Protein AF-A0A2S1Q7P0-F1 (afdb_monomer)

pLDDT: mean 90.13, std 12.42, range [44.69, 98.75]

Radius of gyration: 20.22 Å; Cα contacts (8 Å, |Δi|>4): 348; chains: 1; bounding box: 69×38×48 Å

Organism: Plasmodium falciparum (NCBI:txid5833)

Structure (mmCIF, N/CA/C/O backbone):
data_AF-A0A2S1Q7P0-F1
#
_entry.id   AF-A0A2S1Q7P0-F1
#
loop_
_atom_site.group_PDB
_atom_site.id
_atom_site.type_symbol
_atom_site.label_atom_id
_atom_site.label_alt_id
_atom_site.label_comp_id
_atom_site.label_asym_id
_atom_site.label_entity_id
_atom_site.label_seq_id
_atom_site.pdbx_PDB_ins_code
_atom_site.Cartn_x
_atom_site.Cartn_y
_atom_site.Cartn_z
_atom_site.occupancy
_atom_site.B_iso_or_equiv
_atom_site.auth_seq_id
_atom_site.auth_comp_id
_atom_site.auth_asym_id
_atom_site.auth_atom_id
_atom_site.pdbx_PDB_model_num
ATOM 1 N N . CYS A 1 1 ? -49.683 23.911 -16.150 1.00 49.31 1 CYS A N 1
ATOM 2 C CA . CYS A 1 1 ? -48.253 24.229 -16.326 1.00 49.31 1 CYS A CA 1
ATOM 3 C C . CYS A 1 1 ? -47.688 23.441 -17.503 1.00 49.31 1 CYS A C 1
ATOM 5 O O . CYS A 1 1 ? -47.369 22.271 -17.357 1.00 49.31 1 CYS A O 1
ATOM 7 N N . ARG A 1 2 ? -47.633 24.062 -18.684 1.00 44.69 2 ARG A N 1
ATOM 8 C CA . ARG A 1 2 ? -46.706 23.683 -19.759 1.00 44.69 2 ARG A CA 1
ATOM 9 C C . ARG A 1 2 ? -45.481 24.590 -19.568 1.00 44.69 2 ARG A C 1
ATOM 11 O O . ARG A 1 2 ? -45.692 25.757 -19.267 1.00 44.69 2 ARG A O 1
ATOM 18 N N . SER A 1 3 ? -44.273 24.036 -19.671 1.00 54.00 3 SER A N 1
ATOM 19 C CA . SER A 1 3 ? -42.954 24.689 -19.519 1.00 54.00 3 SER A CA 1
ATOM 20 C C . SER A 1 3 ? -42.563 25.216 -18.124 1.00 54.00 3 SER A C 1
ATOM 22 O O . SER A 1 3 ? -42.556 26.421 -17.900 1.00 54.00 3 SER A O 1
ATOM 24 N N . ILE A 1 4 ? -42.154 24.327 -17.210 1.00 48.19 4 ILE A N 1
ATOM 25 C CA . ILE A 1 4 ? -41.227 24.654 -16.108 1.00 48.19 4 ILE A CA 1
ATOM 26 C C . ILE A 1 4 ? -40.295 23.446 -15.929 1.00 48.19 4 ILE A C 1
ATOM 28 O O . ILE A 1 4 ? -40.773 22.319 -15.849 1.00 48.19 4 ILE A O 1
ATOM 32 N N . ASN A 1 5 ? -38.982 23.688 -15.920 1.00 50.94 5 ASN A N 1
ATOM 33 C CA . ASN A 1 5 ? -37.922 22.733 -15.5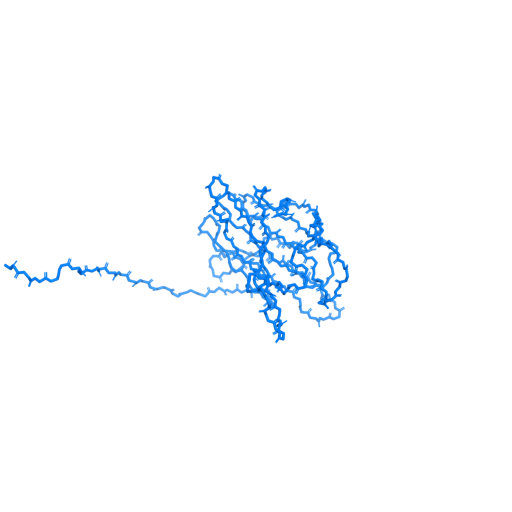82 1.00 50.94 5 ASN A CA 1
ATOM 34 C C . ASN A 1 5 ? -38.292 21.873 -14.359 1.00 50.94 5 ASN A C 1
ATOM 36 O O . ASN A 1 5 ? -38.308 22.378 -13.238 1.00 50.94 5 ASN A O 1
ATOM 40 N N . CYS A 1 6 ? -38.527 20.577 -14.564 1.00 54.72 6 CYS A N 1
ATOM 41 C CA . CYS A 1 6 ? -38.686 19.588 -13.495 1.00 54.72 6 CYS A CA 1
ATOM 42 C C . CYS A 1 6 ? -37.397 18.772 -13.333 1.00 54.72 6 CYS A C 1
ATOM 44 O O . CYS A 1 6 ? -37.402 17.571 -13.575 1.00 54.72 6 CYS A O 1
ATOM 46 N N . ASP A 1 7 ? -36.291 19.410 -12.949 1.00 57.28 7 ASP A N 1
ATOM 47 C CA . ASP A 1 7 ? -35.082 18.679 -12.540 1.00 57.28 7 ASP A CA 1
ATOM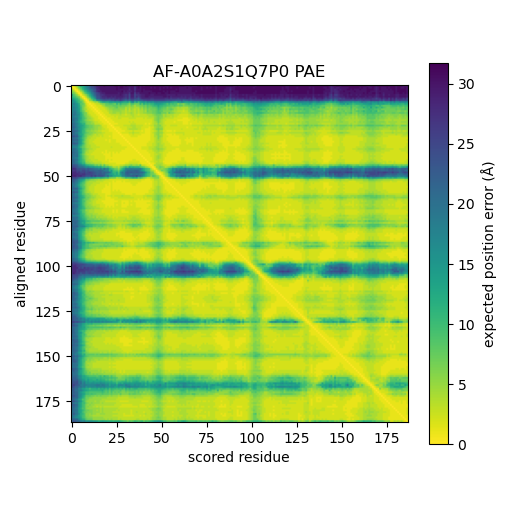 48 C C . ASP A 1 7 ? -34.570 19.241 -11.202 1.00 57.28 7 ASP A C 1
ATOM 50 O O . ASP A 1 7 ? -33.440 19.710 -11.075 1.00 57.28 7 ASP A O 1
ATOM 54 N N . SER A 1 8 ? -35.440 19.271 -10.178 1.00 57.84 8 SER A N 1
ATOM 55 C CA . SER A 1 8 ? -35.004 19.547 -8.805 1.00 57.84 8 SER A CA 1
ATOM 56 C C . SER A 1 8 ? -34.343 18.293 -8.239 1.00 57.84 8 SER A C 1
ATOM 58 O O . SER A 1 8 ? -34.972 17.441 -7.612 1.00 57.84 8 SER A O 1
ATOM 60 N N . ARG A 1 9 ? -33.040 18.158 -8.478 1.00 72.12 9 ARG A N 1
ATOM 61 C CA . ARG A 1 9 ? -32.233 17.121 -7.834 1.00 72.12 9 ARG A CA 1
ATOM 62 C C . ARG A 1 9 ? -32.084 17.481 -6.361 1.00 72.12 9 ARG A C 1
ATOM 64 O O . ARG A 1 9 ? -31.286 18.339 -5.995 1.00 72.12 9 ARG A O 1
ATOM 71 N N . HIS A 1 10 ? -32.896 16.853 -5.520 1.00 79.62 10 HIS A N 1
ATOM 72 C CA . HIS A 1 10 ? -32.783 16.986 -4.075 1.00 79.62 10 HIS A CA 1
ATOM 73 C C . HIS A 1 10 ? -31.559 16.200 -3.599 1.00 79.62 10 HIS A C 1
ATOM 75 O O . HIS A 1 10 ? -31.543 14.973 -3.652 1.00 79.62 10 HIS A O 1
ATOM 81 N N . VAL A 1 11 ? -30.532 16.916 -3.142 1.00 85.06 11 VAL A N 1
ATOM 82 C CA . VAL A 1 11 ? -29.328 16.347 -2.527 1.00 85.06 11 VAL A CA 1
ATOM 83 C C . VAL A 1 11 ? -29.298 16.772 -1.063 1.00 85.06 11 VAL A C 1
ATOM 85 O O . VAL A 1 11 ? -29.514 17.943 -0.753 1.00 85.06 11 VAL A O 1
ATOM 88 N N . PHE A 1 12 ? -29.026 15.826 -0.166 1.00 87.75 12 PHE A N 1
ATOM 89 C CA . PHE A 1 12 ? -28.811 16.090 1.254 1.00 87.75 12 PHE A CA 1
ATOM 90 C C . PHE A 1 12 ? -27.379 15.716 1.636 1.00 87.75 12 PHE A C 1
ATOM 92 O O . PHE A 1 12 ? -26.899 14.642 1.277 1.00 87.75 12 PHE A O 1
ATOM 99 N N . ILE A 1 13 ? -26.707 16.607 2.366 1.00 92.31 13 ILE A N 1
ATOM 100 C CA . ILE A 1 13 ? -25.328 16.438 2.829 1.00 92.31 13 ILE A CA 1
ATOM 101 C C . ILE A 1 13 ? -25.341 16.500 4.353 1.00 92.31 13 ILE A C 1
ATOM 103 O O . ILE A 1 13 ? -25.895 17.432 4.935 1.00 92.31 13 ILE A O 1
ATOM 107 N N . ARG A 1 14 ? -24.710 15.517 4.997 1.00 93.75 14 ARG A N 1
ATOM 108 C CA . ARG A 1 14 ? -24.535 15.468 6.449 1.00 93.75 14 ARG A CA 1
ATOM 109 C C . ARG A 1 14 ? -23.066 15.273 6.774 1.00 93.75 14 ARG A C 1
ATOM 111 O O . ARG A 1 14 ? -22.424 14.395 6.205 1.00 93.75 14 ARG A O 1
ATOM 118 N N . THR A 1 15 ? -22.561 16.079 7.696 1.00 95.81 15 THR A N 1
ATOM 119 C CA . THR A 1 15 ? -21.183 16.018 8.178 1.00 95.81 15 THR A CA 1
ATOM 120 C C . THR A 1 15 ? -21.177 15.794 9.684 1.00 95.81 15 THR A C 1
ATOM 122 O O . THR A 1 15 ? -22.012 16.322 10.416 1.00 95.81 15 THR A O 1
ATOM 125 N N . GLU A 1 16 ? -20.234 14.981 10.141 1.00 95.31 16 GLU A N 1
ATOM 126 C CA . GLU A 1 16 ? -19.936 14.755 11.553 1.00 95.31 16 GLU A CA 1
ATOM 127 C C . GLU A 1 16 ? -18.418 14.860 11.731 1.00 95.31 16 GLU A C 1
ATOM 129 O O . GLU A 1 16 ? -17.661 14.509 10.824 1.00 95.31 16 GLU A O 1
ATOM 134 N N . LEU A 1 17 ? -17.971 15.357 12.887 1.00 96.69 17 LEU A N 1
ATOM 135 C CA . LEU A 1 17 ? -16.555 15.501 13.223 1.00 96.69 17 LEU A CA 1
ATOM 136 C C . LEU A 1 17 ? -16.214 14.597 14.409 1.00 96.69 17 LEU A C 1
ATOM 138 O O . LEU A 1 17 ? -16.900 14.619 15.429 1.00 96.69 17 LEU A O 1
ATOM 142 N N . SER A 1 18 ? -15.130 13.831 14.287 1.00 96.06 18 SER A N 1
ATOM 143 C CA . SER A 1 18 ? -14.581 13.007 15.368 1.00 96.06 18 SER A CA 1
ATOM 144 C C . SER A 1 18 ? -13.063 13.124 15.409 1.00 96.06 18 SER A C 1
ATOM 146 O O . SER A 1 18 ? -12.440 13.222 14.353 1.00 96.06 18 SER A O 1
ATOM 148 N N . PHE A 1 19 ? -12.480 13.046 16.603 1.00 96.44 19 PHE A N 1
ATOM 149 C CA . PHE A 1 19 ? -11.031 13.027 16.805 1.00 96.44 19 PHE A CA 1
ATOM 150 C C . PHE A 1 19 ? -10.550 11.605 17.103 1.00 96.44 19 PHE A C 1
ATOM 152 O O . PHE A 1 19 ? -11.279 10.817 17.708 1.00 96.44 19 PHE A O 1
ATOM 159 N N . ILE A 1 20 ? -9.329 11.286 16.673 1.00 97.69 20 ILE A N 1
ATOM 160 C CA . ILE A 1 20 ? -8.682 9.994 16.910 1.00 97.69 20 ILE A CA 1
ATOM 161 C C . ILE A 1 20 ? -7.269 10.270 17.422 1.00 97.69 20 ILE A C 1
ATOM 163 O O . ILE A 1 20 ? -6.522 11.018 16.796 1.00 97.69 20 ILE A O 1
ATOM 167 N N . LYS A 1 21 ? -6.913 9.690 18.565 1.00 97.62 21 LYS A N 1
ATOM 168 C CA . LYS A 1 21 ? -5.569 9.768 19.147 1.00 97.62 21 LYS A CA 1
ATOM 169 C C . LYS A 1 21 ? -4.665 8.720 18.501 1.00 97.62 21 LYS A C 1
ATOM 171 O O . LYS A 1 21 ? -5.098 7.582 18.308 1.00 97.62 21 LYS A O 1
ATOM 176 N N . ASN A 1 22 ? -3.419 9.087 18.212 1.00 97.31 22 ASN A N 1
ATOM 177 C CA . ASN A 1 22 ? -2.368 8.151 17.823 1.00 97.31 22 ASN A CA 1
ATOM 178 C C . ASN A 1 22 ? -1.239 8.217 18.850 1.00 97.31 22 ASN A C 1
ATOM 180 O O . ASN A 1 22 ? -0.801 9.310 19.199 1.00 97.31 22 ASN A O 1
ATOM 184 N N . ASN A 1 23 ? -0.795 7.058 19.329 1.00 94.62 23 ASN A N 1
ATOM 185 C CA . ASN A 1 23 ? 0.359 6.972 20.224 1.00 94.62 23 ASN A CA 1
ATOM 186 C C . ASN A 1 23 ? 1.675 6.843 19.443 1.00 94.62 23 ASN A C 1
ATOM 188 O O . ASN A 1 23 ? 2.737 6.933 20.047 1.00 94.62 23 ASN A O 1
ATOM 192 N N . VAL A 1 24 ? 1.594 6.626 18.125 1.00 94.38 24 VAL A N 1
ATOM 193 C CA . VAL A 1 24 ? 2.738 6.499 17.221 1.00 94.38 24 VAL A CA 1
ATOM 194 C C . VAL A 1 24 ? 2.867 7.776 16.376 1.00 94.38 24 VAL A C 1
ATOM 196 O O . VAL A 1 24 ? 1.863 8.225 15.809 1.00 94.38 24 VAL A O 1
ATOM 199 N N . PRO A 1 25 ? 4.066 8.374 16.277 1.00 93.62 25 PRO A N 1
ATOM 200 C CA . PRO A 1 25 ? 4.321 9.562 15.467 1.00 93.62 25 PRO A CA 1
ATOM 201 C C . PRO A 1 25 ? 4.539 9.203 13.987 1.00 93.62 25 PRO A C 1
ATOM 203 O O . PRO A 1 25 ? 5.651 9.256 13.472 1.00 93.62 25 PRO A O 1
ATOM 206 N N . CYS A 1 26 ? 3.458 8.874 13.278 1.00 95.38 26 CYS A N 1
ATOM 207 C CA . CYS A 1 26 ? 3.521 8.533 11.856 1.00 95.38 26 CYS A CA 1
ATOM 208 C C . CYS A 1 26 ? 4.116 9.684 11.026 1.00 95.38 26 CYS A C 1
ATOM 210 O O . CYS A 1 26 ? 3.561 10.784 10.982 1.00 95.38 26 CYS A O 1
ATOM 212 N N . ILE A 1 27 ? 5.210 9.426 10.306 1.00 95.12 27 ILE A N 1
ATOM 213 C CA . ILE A 1 27 ? 5.772 10.371 9.330 1.00 95.12 27 ILE A CA 1
ATOM 214 C C . ILE A 1 27 ? 4.928 10.434 8.051 1.00 95.12 27 ILE A C 1
ATOM 216 O O . ILE A 1 27 ? 4.987 11.415 7.307 1.00 95.12 27 ILE A O 1
ATOM 220 N N . ARG A 1 28 ? 4.151 9.377 7.785 1.00 95.94 28 ARG A N 1
ATOM 221 C CA . ARG A 1 28 ? 3.189 9.286 6.688 1.00 95.94 28 ARG A CA 1
ATOM 222 C C . ARG A 1 28 ? 2.039 8.361 7.076 1.00 95.94 28 ARG A C 1
ATOM 224 O O . ARG A 1 28 ? 2.277 7.241 7.523 1.00 95.94 28 ARG A O 1
ATOM 231 N N . ASP A 1 29 ? 0.821 8.828 6.823 1.00 97.94 29 ASP A N 1
ATOM 232 C CA . ASP A 1 29 ? -0.418 8.069 6.988 1.00 97.94 29 ASP A CA 1
ATOM 233 C C . ASP A 1 29 ? -0.973 7.627 5.631 1.00 97.94 29 ASP A C 1
ATOM 235 O O . ASP A 1 29 ? -0.926 8.375 4.648 1.00 97.94 29 ASP A O 1
ATOM 239 N N . MET A 1 30 ? -1.558 6.433 5.585 1.00 98.56 30 MET A N 1
ATOM 240 C CA . MET A 1 30 ? -2.311 5.937 4.434 1.00 98.56 30 MET A CA 1
ATOM 241 C C . MET A 1 30 ? -3.581 5.243 4.920 1.00 98.56 30 MET A C 1
ATOM 243 O O . MET A 1 30 ? -3.570 4.086 5.346 1.00 98.56 30 MET A O 1
ATOM 247 N N . PHE A 1 31 ? -4.693 5.972 4.865 1.00 98.56 31 PHE A N 1
ATOM 248 C CA . PHE A 1 31 ? -5.980 5.484 5.345 1.00 98.56 31 PHE A CA 1
ATOM 249 C C . PHE A 1 31 ? -6.676 4.596 4.320 1.00 98.56 31 PHE A C 1
ATOM 251 O O . PHE A 1 31 ? -6.696 4.899 3.127 1.00 98.56 31 PHE A O 1
ATOM 258 N N . PHE A 1 32 ? -7.329 3.542 4.803 1.00 98.56 32 PHE A N 1
ATOM 259 C CA . PHE A 1 32 ? -8.140 2.663 3.968 1.00 98.56 32 PHE A CA 1
ATOM 260 C C . PHE A 1 32 ? -9.363 2.130 4.719 1.00 98.56 32 PHE A C 1
ATOM 262 O O . PHE A 1 32 ? -9.398 2.105 5.951 1.00 98.56 32 PHE A O 1
ATOM 269 N N . ILE A 1 33 ? -10.398 1.736 3.972 1.00 98.31 33 ILE A N 1
ATOM 270 C CA . ILE A 1 33 ? -11.626 1.159 4.527 1.00 98.31 33 ILE A CA 1
ATOM 271 C C . ILE A 1 33 ? -11.674 -0.317 4.178 1.00 98.31 33 ILE A C 1
ATOM 273 O O . ILE A 1 33 ? -11.747 -0.656 3.004 1.00 98.31 33 ILE A O 1
ATOM 277 N N . TYR A 1 34 ? -11.734 -1.178 5.188 1.00 98.31 34 TYR A N 1
ATOM 278 C CA . TYR A 1 34 ? -11.913 -2.614 5.006 1.00 98.31 34 TYR A CA 1
ATOM 279 C C . TYR A 1 34 ? -13.054 -3.104 5.891 1.00 98.31 34 TYR A C 1
ATOM 281 O O . TYR A 1 34 ? -13.143 -2.735 7.060 1.00 98.31 34 TYR A O 1
ATOM 289 N N . LYS A 1 35 ? -13.996 -3.862 5.314 1.00 97.06 35 LYS A N 1
ATOM 290 C CA . LYS A 1 35 ? -15.221 -4.325 6.002 1.00 97.06 35 LYS A CA 1
ATOM 291 C C . LYS A 1 35 ? -15.961 -3.209 6.768 1.00 97.06 35 LYS A C 1
ATOM 293 O O . LYS A 1 35 ? -16.537 -3.437 7.827 1.00 97.06 35 LYS A O 1
ATOM 298 N N . ARG A 1 36 ? -16.004 -2.002 6.176 1.00 97.06 36 ARG A N 1
ATOM 299 C CA . ARG A 1 36 ? -16.615 -0.762 6.721 1.00 97.06 36 ARG A CA 1
ATOM 300 C C . ARG A 1 36 ? -15.934 -0.204 7.976 1.00 97.06 36 ARG A C 1
ATOM 302 O O . ARG A 1 36 ? -16.492 0.673 8.631 1.00 97.06 36 ARG A O 1
ATOM 309 N N . GLU A 1 37 ? -14.737 -0.672 8.293 1.00 98.00 37 GLU A N 1
ATOM 310 C CA . GLU A 1 37 ? -13.923 -0.169 9.391 1.00 98.00 37 GLU A CA 1
ATOM 311 C C . GLU A 1 37 ? -12.748 0.641 8.835 1.00 98.00 37 GLU A 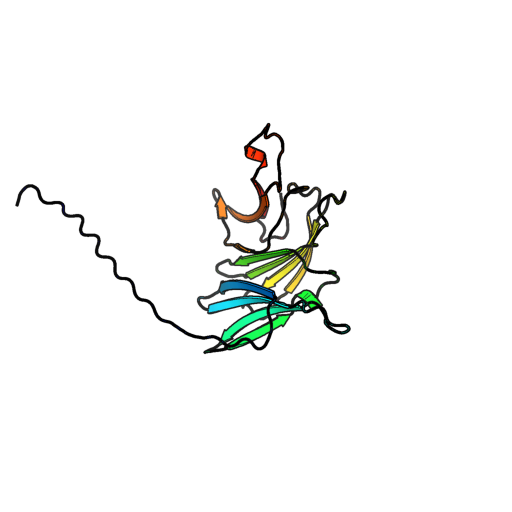C 1
ATOM 313 O O . GLU A 1 37 ? -12.267 0.381 7.732 1.00 98.00 37 GLU A O 1
ATOM 318 N N . LEU A 1 38 ? -12.327 1.665 9.581 1.00 98.50 38 LEU A N 1
ATOM 319 C CA . LEU A 1 38 ? -11.243 2.557 9.179 1.00 98.50 38 LEU A CA 1
ATOM 320 C C . LEU A 1 38 ? -9.904 2.028 9.695 1.00 98.50 38 LEU A C 1
ATOM 322 O O . LEU A 1 38 ? -9.739 1.816 10.900 1.00 98.50 38 LEU A O 1
ATOM 326 N N . TYR A 1 39 ? -8.954 1.900 8.780 1.00 98.75 39 TYR A N 1
ATOM 327 C CA . TYR A 1 39 ? -7.581 1.496 9.034 1.00 98.75 39 TYR A CA 1
ATOM 328 C C . TYR A 1 39 ? -6.601 2.588 8.595 1.00 98.75 39 TYR A C 1
ATOM 330 O O . TYR A 1 39 ? -6.954 3.491 7.832 1.00 98.75 39 TYR A O 1
ATOM 338 N N . ASN A 1 40 ? -5.371 2.489 9.088 1.00 98.75 40 ASN A N 1
ATOM 339 C CA . ASN A 1 40 ? -4.230 3.309 8.704 1.00 98.75 40 ASN A CA 1
ATOM 340 C C . ASN A 1 40 ? -3.009 2.408 8.505 1.00 98.75 40 ASN A C 1
ATOM 342 O O . ASN A 1 40 ? -2.795 1.496 9.300 1.00 98.75 40 ASN A O 1
ATOM 346 N N . ILE A 1 41 ? -2.199 2.688 7.491 1.00 98.69 41 ILE A N 1
ATOM 347 C CA . ILE A 1 41 ? -0.815 2.220 7.433 1.00 98.69 41 ILE A CA 1
ATOM 348 C C . ILE A 1 41 ? 0.061 3.400 7.843 1.00 98.69 41 ILE A C 1
ATOM 350 O O . ILE A 1 41 ? 0.143 4.399 7.129 1.00 98.69 41 ILE A O 1
ATOM 354 N N . CYS A 1 42 ? 0.677 3.276 9.009 1.00 98.25 42 CYS A N 1
ATOM 355 C CA . CYS A 1 42 ? 1.512 4.288 9.632 1.00 98.25 42 CYS A CA 1
ATOM 356 C C . CYS A 1 42 ? 2.978 3.924 9.410 1.00 98.25 42 CYS A C 1
ATOM 358 O O . CYS A 1 42 ? 3.444 2.908 9.923 1.00 98.25 42 CYS A O 1
ATOM 360 N N . LEU A 1 43 ? 3.695 4.750 8.649 1.00 97.19 43 LEU A N 1
ATOM 361 C CA . LEU A 1 43 ? 5.152 4.679 8.586 1.00 97.19 43 LEU A CA 1
ATOM 362 C C . LEU A 1 43 ? 5.715 5.508 9.740 1.00 97.19 43 LEU A C 1
ATOM 364 O O . LEU A 1 43 ? 5.471 6.714 9.785 1.00 97.19 43 LEU A O 1
ATOM 368 N N . ASP A 1 44 ? 6.460 4.873 10.634 1.00 95.00 44 ASP A N 1
ATOM 369 C CA . ASP A 1 44 ? 7.228 5.516 11.696 1.00 95.00 44 ASP A CA 1
ATOM 370 C C . ASP A 1 44 ? 8.716 5.304 11.405 1.00 95.00 44 ASP A C 1
ATOM 372 O O . ASP A 1 44 ? 9.178 4.179 11.249 1.00 95.00 44 ASP A O 1
ATOM 376 N N . ASP A 1 45 ? 9.439 6.403 11.219 1.00 88.88 45 ASP A N 1
ATOM 377 C CA . ASP A 1 45 ? 10.867 6.401 10.886 1.00 88.88 45 ASP A CA 1
ATOM 378 C C . ASP A 1 45 ? 11.504 7.679 11.439 1.00 88.88 45 ASP A C 1
ATOM 380 O O . ASP A 1 45 ? 12.047 8.525 10.709 1.00 88.88 45 ASP A O 1
ATOM 384 N N . LEU A 1 46 ? 11.315 7.892 12.741 1.00 83.06 46 LEU A N 1
ATOM 385 C CA . LEU A 1 46 ? 12.063 8.908 13.465 1.00 83.06 46 LEU A CA 1
ATOM 386 C C . LEU A 1 46 ? 13.538 8.496 13.488 1.00 83.06 46 LEU A C 1
ATOM 388 O O . LEU A 1 46 ? 13.871 7.348 13.723 1.00 83.06 46 LEU A O 1
ATOM 392 N N . LYS A 1 47 ? 14.433 9.430 13.158 1.00 66.81 47 LYS A N 1
ATOM 393 C CA . LYS A 1 47 ? 15.874 9.161 13.083 1.00 66.81 47 LYS A CA 1
ATOM 394 C C . LYS A 1 47 ? 16.541 9.484 14.422 1.00 66.81 47 LYS A C 1
ATOM 396 O O . LYS A 1 47 ? 17.093 10.575 14.572 1.00 66.81 47 LYS A O 1
ATOM 401 N N . GLY A 1 48 ? 16.462 8.566 15.378 1.00 62.06 48 GLY A N 1
ATOM 402 C CA . GLY A 1 48 ? 17.279 8.523 16.597 1.00 62.06 48 GLY A CA 1
ATOM 403 C C . GLY A 1 48 ? 18.398 7.478 16.502 1.00 62.06 48 GLY A C 1
ATOM 404 O O . GLY A 1 48 ? 18.389 6.643 15.604 1.00 62.06 48 GLY A O 1
ATOM 405 N N . GLU A 1 49 ? 19.383 7.522 17.410 1.00 54.53 49 GLU A N 1
ATOM 406 C CA . GLU A 1 49 ? 20.507 6.555 17.437 1.00 54.53 49 GLU A CA 1
ATOM 407 C C . GLU A 1 49 ? 20.059 5.096 17.670 1.00 54.53 49 GLU A C 1
ATOM 409 O O . GLU A 1 49 ? 20.807 4.180 17.338 1.00 54.53 49 GLU A O 1
ATOM 414 N N . GLU A 1 50 ? 18.848 4.884 18.198 1.00 66.19 50 GLU A N 1
ATOM 415 C CA . GLU A 1 50 ? 18.254 3.567 18.488 1.00 66.19 50 GLU A CA 1
ATOM 416 C C . GLU A 1 50 ? 16.925 3.317 17.748 1.00 66.19 50 GLU A C 1
ATOM 418 O O . GLU A 1 50 ? 16.296 2.283 17.964 1.00 66.19 50 GLU A O 1
ATOM 423 N N . ASP A 1 51 ? 16.470 4.246 16.901 1.00 68.19 51 ASP A N 1
ATOM 424 C CA . ASP A 1 51 ? 15.131 4.157 16.312 1.00 68.19 51 ASP A CA 1
ATOM 425 C C . ASP A 1 51 ? 15.130 3.249 15.069 1.00 68.19 51 ASP A C 1
ATOM 427 O O . ASP A 1 51 ? 15.841 3.491 14.088 1.00 68.19 51 ASP A O 1
ATOM 431 N N . GLU A 1 52 ? 14.311 2.198 15.119 1.00 83.88 52 GLU A N 1
ATOM 432 C CA . GLU A 1 52 ? 14.052 1.285 14.006 1.00 83.88 52 GLU A CA 1
ATOM 433 C C . GLU A 1 52 ? 12.898 1.809 13.135 1.00 83.88 52 GLU A C 1
ATOM 435 O O . GLU A 1 52 ? 11.942 2.418 13.621 1.00 83.88 52 GLU A O 1
ATOM 440 N N . THR A 1 53 ? 12.965 1.561 11.825 1.00 91.44 53 THR A N 1
ATOM 441 C CA . THR A 1 53 ? 11.838 1.826 10.925 1.00 91.44 53 THR A CA 1
ATOM 442 C C . THR A 1 53 ? 10.701 0.849 11.239 1.00 91.44 53 THR A C 1
ATOM 444 O O . THR A 1 53 ? 10.908 -0.362 11.279 1.00 91.44 53 THR A O 1
ATOM 447 N N . HIS A 1 54 ? 9.481 1.358 11.399 1.00 95.81 54 HIS A N 1
ATOM 448 C CA . HIS A 1 54 ? 8.282 0.551 11.617 1.00 95.81 54 HIS A CA 1
ATOM 449 C C . HIS A 1 54 ? 7.192 0.882 10.600 1.00 95.81 54 HIS A C 1
ATOM 451 O O . HIS A 1 54 ? 6.987 2.039 10.215 1.00 95.81 54 HIS A O 1
ATOM 457 N N . ILE A 1 55 ? 6.436 -0.138 10.189 1.00 97.88 55 ILE A N 1
ATOM 458 C CA . ILE A 1 55 ? 5.273 0.030 9.309 1.00 97.88 55 ILE A CA 1
ATOM 459 C C . ILE A 1 55 ? 4.075 -0.632 9.973 1.00 97.88 55 ILE A C 1
ATOM 461 O O . ILE A 1 55 ? 3.804 -1.823 9.805 1.00 97.88 55 ILE A O 1
ATOM 465 N N . TYR A 1 56 ? 3.342 0.170 10.738 1.00 98.50 56 TYR A N 1
ATOM 466 C CA . TYR A 1 56 ? 2.218 -0.298 11.529 1.00 98.50 56 TYR A CA 1
ATOM 467 C C . TYR A 1 56 ? 0.924 -0.322 10.725 1.00 98.50 56 TYR A C 1
ATOM 469 O O . TYR A 1 56 ? 0.488 0.700 10.192 1.00 98.50 56 TYR A O 1
ATOM 477 N N . VAL A 1 57 ? 0.231 -1.458 10.746 1.00 98.62 57 VAL A N 1
ATOM 478 C CA . VAL A 1 57 ? -1.193 -1.514 10.403 1.00 98.62 57 VAL A CA 1
ATOM 479 C C . VAL A 1 57 ? -1.985 -1.168 11.654 1.00 98.62 57 VAL A C 1
ATOM 481 O O . VAL A 1 57 ? -1.909 -1.864 12.668 1.00 98.62 57 VAL A O 1
ATOM 484 N N . GLN A 1 58 ? -2.761 -0.093 11.592 1.00 98.69 58 GLN A N 1
ATOM 485 C CA . GLN A 1 58 ? -3.583 0.389 12.694 1.00 98.69 58 GLN A CA 1
ATOM 486 C C . GLN A 1 58 ? -5.064 0.353 12.324 1.00 98.69 58 GLN A C 1
ATOM 488 O O . GLN A 1 58 ? -5.444 0.536 11.170 1.00 98.69 58 GLN A O 1
ATOM 493 N N . LYS A 1 59 ? -5.923 0.184 13.328 1.00 98.69 59 LYS A N 1
ATOM 494 C CA . LYS A 1 59 ? -7.380 0.216 13.188 1.00 98.69 59 LYS A CA 1
ATOM 495 C C . LYS A 1 59 ? -7.993 1.229 14.138 1.00 98.69 59 LYS A C 1
ATOM 497 O O . LYS A 1 59 ? -7.631 1.285 15.314 1.00 98.69 59 LYS A O 1
ATOM 502 N N . LYS A 1 60 ? -8.963 2.003 13.650 1.00 98.44 60 LYS A N 1
ATOM 503 C CA . LYS A 1 60 ? -9.758 2.893 14.496 1.00 98.44 60 LYS A CA 1
ATOM 504 C C . LYS A 1 60 ? -10.646 2.053 15.409 1.00 98.44 60 LYS A C 1
ATOM 506 O O . LYS A 1 60 ? -11.569 1.383 14.949 1.00 98.44 60 LYS A O 1
ATOM 511 N N . VAL A 1 61 ? -10.430 2.163 16.715 1.00 97.81 61 VAL A N 1
ATOM 512 C CA . VAL A 1 61 ? -11.325 1.624 17.742 1.00 97.81 61 VAL A CA 1
ATOM 513 C C . VAL A 1 61 ? -11.725 2.782 18.646 1.00 97.81 61 VAL A C 1
ATOM 515 O O . VAL A 1 61 ? -10.894 3.336 19.359 1.00 97.81 61 VAL A O 1
ATOM 518 N N . LYS A 1 62 ? -13.006 3.167 18.600 1.00 96.75 62 LYS A N 1
ATOM 519 C CA . LYS A 1 62 ? -13.529 4.374 19.268 1.00 96.75 62 LYS A CA 1
ATOM 520 C C . LYS A 1 62 ? -12.763 5.640 18.835 1.00 96.75 62 LYS A C 1
ATOM 522 O O . LYS A 1 62 ? -12.851 6.020 17.667 1.00 96.75 62 LYS A O 1
ATOM 527 N N . ASP A 1 63 ? -12.058 6.287 19.761 1.00 96.81 63 ASP A N 1
ATOM 528 C CA . ASP A 1 63 ? -11.310 7.539 19.605 1.00 96.81 63 ASP A CA 1
ATOM 529 C C . ASP A 1 63 ? -9.786 7.325 19.552 1.00 96.81 63 ASP A C 1
ATOM 531 O O . ASP A 1 63 ? -9.028 8.267 19.776 1.00 96.81 63 ASP A O 1
ATOM 535 N N . SER A 1 64 ? -9.317 6.108 19.252 1.00 98.00 64 SER A N 1
ATOM 536 C CA . SER A 1 64 ? -7.885 5.790 19.178 1.00 98.00 64 SER A CA 1
ATOM 537 C C . SER A 1 64 ? -7.527 4.862 18.022 1.00 98.00 64 SER A C 1
ATOM 539 O O . SER A 1 64 ? -8.301 3.968 17.663 1.00 98.00 64 SER A O 1
ATOM 541 N N . TRP A 1 65 ? -6.322 5.043 17.490 1.00 98.56 65 TRP A N 1
ATOM 542 C CA . TRP A 1 65 ? -5.663 4.060 16.640 1.00 98.56 65 TRP A CA 1
ATOM 543 C C . TRP A 1 65 ? -5.080 2.941 17.495 1.00 98.56 65 TRP A C 1
ATOM 545 O O . TRP A 1 65 ? -4.322 3.192 18.430 1.00 98.56 65 TRP A O 1
ATOM 555 N N . ILE A 1 66 ? -5.448 1.706 17.172 1.00 98.44 66 ILE A N 1
ATOM 556 C CA . ILE A 1 66 ? -4.887 0.503 17.780 1.00 98.44 66 ILE A CA 1
ATOM 557 C C . ILE A 1 66 ? -3.991 -0.162 16.746 1.00 98.44 66 ILE A C 1
ATOM 559 O O . ILE A 1 66 ? -4.479 -0.554 15.686 1.00 98.44 66 ILE A O 1
ATOM 563 N N . THR A 1 67 ? -2.701 -0.280 17.051 1.00 98.25 67 THR A N 1
ATOM 564 C CA . THR A 1 67 ? -1.750 -1.048 16.242 1.00 98.25 67 THR A CA 1
ATOM 565 C C . THR A 1 67 ? -2.110 -2.530 16.298 1.00 98.25 67 THR A C 1
ATOM 567 O O . THR A 1 67 ? -2.323 -3.080 17.378 1.00 98.25 67 THR A O 1
ATOM 570 N N . LEU A 1 68 ? -2.211 -3.154 15.129 1.00 98.00 68 LEU A N 1
ATOM 571 C CA . LEU A 1 68 ? -2.548 -4.565 14.962 1.00 98.00 68 LEU A CA 1
ATOM 572 C C . LEU A 1 68 ? -1.323 -5.391 14.578 1.00 98.00 68 LEU A C 1
ATOM 574 O O . LEU A 1 68 ? -1.149 -6.483 15.103 1.00 98.00 68 LEU A O 1
ATOM 578 N N . ASN A 1 69 ? -0.491 -4.863 13.680 1.00 97.69 69 ASN A N 1
ATOM 579 C CA . ASN A 1 69 ? 0.677 -5.558 13.154 1.00 97.69 69 ASN A CA 1
ATOM 580 C C . ASN A 1 69 ? 1.784 -4.550 12.799 1.00 97.69 69 ASN A C 1
ATOM 582 O O . ASN A 1 69 ? 1.479 -3.386 12.527 1.00 97.69 69 ASN A O 1
ATOM 586 N N . ASP A 1 70 ? 3.036 -4.997 12.806 1.00 97.69 70 ASP A N 1
ATOM 587 C CA . ASP A 1 70 ? 4.213 -4.259 12.342 1.00 97.69 70 ASP A CA 1
ATOM 588 C C . ASP A 1 70 ? 4.841 -5.046 11.192 1.00 97.69 70 ASP A C 1
ATOM 590 O O . ASP A 1 70 ? 5.542 -6.033 11.409 1.00 97.69 70 ASP A O 1
ATOM 594 N N . LEU A 1 71 ? 4.533 -4.629 9.964 1.00 97.88 71 LEU A N 1
ATOM 595 C CA . LEU A 1 71 ? 4.875 -5.379 8.755 1.00 97.88 71 LEU A CA 1
ATOM 596 C C . LEU A 1 71 ? 6.382 -5.380 8.486 1.00 97.88 71 LEU A C 1
ATOM 598 O O . LEU A 1 71 ? 6.893 -6.305 7.865 1.00 97.88 71 LEU A O 1
ATOM 602 N N . PHE A 1 72 ? 7.097 -4.348 8.940 1.00 96.25 72 PHE A N 1
ATOM 603 C CA . PHE A 1 72 ? 8.503 -4.156 8.591 1.00 96.25 72 PHE A CA 1
ATOM 604 C C . PHE A 1 72 ? 9.421 -5.197 9.247 1.00 96.25 72 PHE A C 1
ATOM 606 O O . PHE A 1 72 ? 10.434 -5.572 8.665 1.00 96.25 72 PHE A O 1
ATOM 613 N N . LYS A 1 73 ? 9.020 -5.736 10.409 1.00 95.12 73 LYS A N 1
ATOM 614 C CA . LYS A 1 73 ? 9.754 -6.782 11.147 1.00 95.12 73 LYS A CA 1
ATOM 615 C C . LYS A 1 73 ? 9.899 -8.102 10.398 1.00 95.12 73 LYS A C 1
ATOM 617 O O . LYS A 1 73 ? 10.805 -8.869 10.700 1.00 95.12 73 LYS A O 1
ATOM 622 N N . GLU A 1 74 ? 9.010 -8.364 9.448 1.00 95.25 74 GLU A N 1
ATOM 623 C CA . GLU A 1 74 ? 9.037 -9.569 8.615 1.00 95.25 74 GLU A CA 1
ATOM 624 C C . GLU A 1 74 ? 9.934 -9.397 7.378 1.00 95.25 74 GLU A C 1
ATOM 626 O O . GLU A 1 74 ? 9.984 -10.279 6.526 1.00 95.25 74 GLU A O 1
ATOM 631 N N . THR A 1 75 ? 10.623 -8.258 7.255 1.00 93.25 75 THR A N 1
ATOM 632 C CA . THR A 1 75 ? 11.437 -7.910 6.087 1.00 93.25 75 THR A CA 1
ATOM 633 C C . THR A 1 75 ? 12.878 -7.611 6.481 1.00 93.25 75 THR A C 1
ATOM 635 O O . THR A 1 75 ? 13.162 -7.195 7.602 1.00 93.25 75 THR A O 1
ATOM 638 N N . ASP A 1 76 ? 13.791 -7.781 5.534 1.00 88.88 76 ASP A N 1
ATOM 639 C CA . ASP A 1 76 ? 15.191 -7.354 5.610 1.00 88.88 76 ASP A CA 1
ATOM 640 C C . ASP A 1 76 ? 15.438 -6.017 4.885 1.00 88.88 76 ASP A C 1
ATOM 642 O O . ASP A 1 76 ? 16.585 -5.618 4.663 1.00 88.88 76 ASP A O 1
ATOM 646 N N . LEU A 1 77 ? 14.359 -5.315 4.517 1.00 89.25 77 LEU A N 1
ATOM 647 C CA . LEU A 1 77 ? 14.425 -4.036 3.826 1.00 89.25 77 LEU A CA 1
ATOM 648 C C . LEU A 1 77 ? 15.159 -3.001 4.680 1.00 89.25 77 LEU A C 1
ATOM 650 O O . LEU A 1 77 ? 14.996 -2.912 5.894 1.00 89.25 77 LEU A O 1
ATOM 654 N N . THR A 1 78 ? 15.932 -2.150 4.013 1.00 85.00 78 THR A N 1
ATOM 655 C CA . THR A 1 78 ? 16.587 -1.001 4.644 1.00 85.00 78 THR A CA 1
ATOM 656 C C . THR A 1 78 ? 15.968 0.300 4.155 1.00 85.00 78 THR A C 1
ATOM 658 O O . THR A 1 78 ? 15.646 0.427 2.974 1.00 85.00 78 THR A O 1
ATOM 661 N N . GLY A 1 79 ? 15.874 1.305 5.026 1.00 86.19 79 GLY A N 1
ATOM 662 C CA . GLY A 1 79 ? 15.332 2.614 4.663 1.00 86.19 79 GLY A CA 1
ATOM 663 C C . GLY A 1 79 ? 13.803 2.627 4.579 1.00 86.19 79 GLY A C 1
ATOM 664 O O . GLY A 1 79 ? 13.126 1.859 5.254 1.00 86.19 79 GLY A O 1
ATOM 665 N N . ARG A 1 80 ? 13.245 3.543 3.776 1.00 90.88 80 ARG A N 1
ATOM 666 C CA . ARG A 1 80 ? 11.793 3.774 3.688 1.00 90.88 80 ARG A CA 1
ATOM 667 C C . ARG A 1 80 ? 11.223 3.143 2.418 1.00 90.88 80 ARG A C 1
ATOM 669 O O . ARG A 1 80 ? 11.264 3.800 1.383 1.00 90.88 80 ARG A O 1
ATOM 676 N N . PRO A 1 81 ? 10.640 1.937 2.467 1.00 94.44 81 PRO A N 1
ATOM 677 C CA . PRO A 1 81 ? 10.129 1.301 1.263 1.00 94.44 81 PRO A CA 1
ATOM 678 C C . PRO A 1 81 ? 8.941 2.059 0.664 1.00 94.44 81 PRO A C 1
ATOM 680 O O . PRO A 1 81 ? 8.194 2.786 1.340 1.00 94.44 81 PRO A O 1
ATOM 683 N N . HIS A 1 82 ? 8.713 1.833 -0.626 1.00 95.88 82 HIS A N 1
ATOM 684 C CA . HIS A 1 82 ? 7.442 2.166 -1.244 1.00 95.88 82 HIS A CA 1
ATOM 685 C C . HIS A 1 82 ? 6.360 1.216 -0.730 1.00 95.88 82 HIS A C 1
ATOM 687 O O . HIS A 1 82 ? 6.527 0.001 -0.744 1.00 95.88 82 HIS A O 1
ATOM 693 N N . ILE A 1 83 ? 5.234 1.776 -0.293 1.00 98.31 83 ILE A N 1
ATOM 694 C CA . ILE A 1 83 ? 4.105 1.011 0.228 1.00 98.31 83 ILE A CA 1
ATOM 695 C C . ILE A 1 83 ? 2.940 1.093 -0.759 1.00 98.31 83 ILE A C 1
ATOM 697 O O . ILE A 1 83 ? 2.406 2.179 -0.998 1.00 98.31 83 ILE A O 1
ATOM 701 N N . PHE A 1 84 ? 2.522 -0.045 -1.302 1.00 98.44 84 PHE A N 1
ATOM 702 C CA . PHE A 1 84 ? 1.335 -0.138 -2.153 1.00 98.44 84 PHE A CA 1
ATOM 703 C C . PHE A 1 84 ? 0.298 -1.025 -1.480 1.00 98.44 84 PHE A C 1
ATOM 705 O O . PHE A 1 84 ? 0.523 -2.217 -1.296 1.00 98.44 84 PHE A O 1
ATOM 712 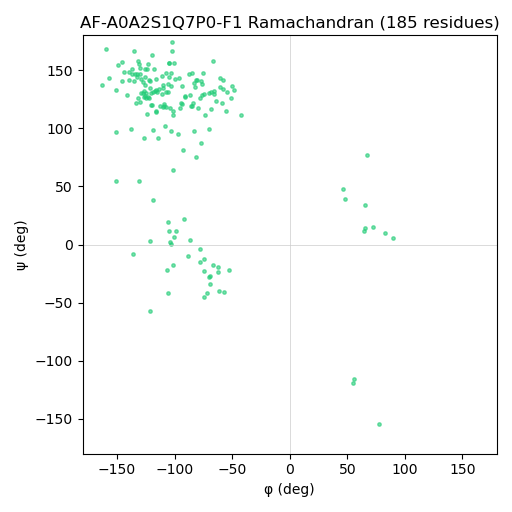N N . ALA A 1 85 ? -0.833 -0.445 -1.093 1.00 98.69 85 ALA A N 1
ATOM 713 C CA . ALA A 1 85 ? -1.913 -1.172 -0.443 1.00 98.69 85 ALA A CA 1
ATOM 714 C C . ALA A 1 85 ? -3.120 -1.296 -1.371 1.00 98.69 85 ALA A C 1
ATOM 716 O O . ALA A 1 85 ? -3.553 -0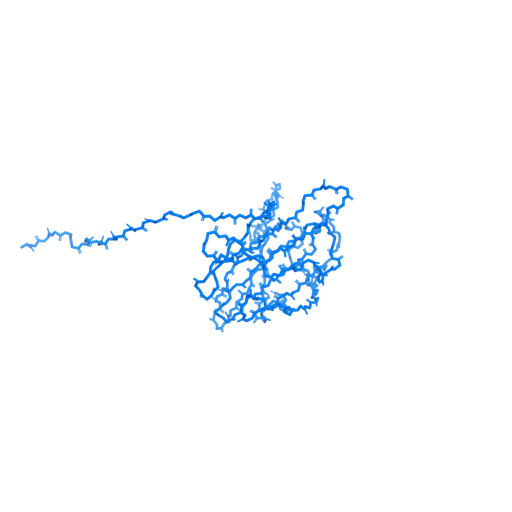.321 -1.979 1.00 98.69 85 ALA A O 1
ATOM 717 N N . TYR A 1 86 ? -3.694 -2.488 -1.437 1.00 98.56 86 TYR A N 1
ATOM 718 C CA . TYR A 1 86 ? -4.859 -2.814 -2.240 1.00 98.56 86 TYR A CA 1
ATOM 719 C C . TYR A 1 86 ? -5.932 -3.401 -1.343 1.00 98.56 86 TYR A C 1
ATOM 721 O O . TYR A 1 86 ? -5.669 -4.304 -0.546 1.00 98.56 86 TYR A O 1
ATOM 729 N N . VAL A 1 87 ? -7.141 -2.863 -1.466 1.00 97.25 87 VAL A N 1
ATOM 730 C CA . VAL A 1 87 ? -8.286 -3.340 -0.698 1.00 97.25 87 VAL A CA 1
ATOM 731 C C . VAL A 1 87 ? -9.322 -3.902 -1.647 1.00 97.25 87 VAL A C 1
ATOM 733 O O . VAL A 1 87 ? -9.915 -3.170 -2.439 1.00 97.25 87 VAL A O 1
ATOM 736 N N . ASP A 1 88 ? -9.538 -5.204 -1.535 1.00 91.38 88 ASP A N 1
ATOM 737 C CA . ASP A 1 88 ? -10.656 -5.899 -2.149 1.00 91.38 88 ASP A CA 1
ATOM 738 C C . ASP A 1 88 ? -11.735 -6.189 -1.082 1.00 91.38 88 ASP A C 1
ATOM 740 O O . ASP A 1 88 ? -11.577 -5.904 0.110 1.00 91.38 88 ASP A O 1
ATOM 744 N N . VAL A 1 89 ? -12.879 -6.726 -1.502 1.00 90.50 89 VAL A N 1
ATOM 745 C CA . VAL A 1 89 ? -14.023 -7.056 -0.646 1.00 90.50 89 VAL A CA 1
ATOM 746 C C . VAL A 1 89 ? -13.621 -8.018 0.473 1.00 90.50 89 VAL A C 1
ATOM 748 O O . VAL A 1 89 ? -14.068 -7.865 1.615 1.00 90.50 89 VAL A O 1
ATOM 751 N N . GLU A 1 90 ? -12.790 -9.008 0.150 1.00 92.12 90 GLU A N 1
ATOM 752 C CA . GLU A 1 90 ? -12.441 -10.096 1.064 1.00 92.12 90 GLU A CA 1
ATOM 753 C C . GLU A 1 90 ? -11.027 -9.999 1.620 1.00 92.12 90 GLU A C 1
ATOM 755 O O . GLU A 1 90 ? -10.785 -10.511 2.712 1.00 92.12 90 GLU A O 1
ATOM 760 N N . GLU A 1 91 ? -10.123 -9.289 0.953 1.00 95.19 91 GLU A N 1
ATOM 761 C CA . GLU A 1 91 ? -8.701 -9.303 1.283 1.00 95.19 91 GLU A CA 1
ATOM 762 C C . GLU A 1 91 ? -8.064 -7.911 1.249 1.00 95.19 91 GLU A C 1
ATOM 764 O O . GLU A 1 91 ? -8.472 -7.013 0.511 1.00 95.19 91 GLU A O 1
ATOM 769 N N . ILE A 1 92 ? -7.038 -7.752 2.077 1.00 98.38 92 ILE A N 1
ATOM 770 C CA . ILE A 1 92 ? -6.114 -6.624 2.070 1.00 98.38 92 ILE A CA 1
ATOM 771 C C . ILE A 1 92 ? -4.774 -7.161 1.604 1.00 98.38 92 ILE A C 1
ATOM 773 O O . ILE A 1 92 ? -4.282 -8.138 2.171 1.00 98.38 92 ILE A O 1
ATOM 777 N N . ILE A 1 93 ? -4.172 -6.503 0.622 1.00 98.50 93 ILE A N 1
ATOM 778 C CA . ILE A 1 93 ? -2.837 -6.837 0.132 1.00 98.50 93 ILE A CA 1
ATOM 779 C C . ILE A 1 93 ? -1.959 -5.603 0.253 1.00 98.50 93 ILE A C 1
ATOM 781 O O . ILE A 1 93 ? -2.343 -4.527 -0.191 1.00 98.50 93 ILE A O 1
ATOM 785 N N . ILE A 1 94 ? -0.804 -5.735 0.894 1.00 98.69 94 ILE A N 1
ATOM 786 C CA . ILE A 1 94 ? 0.147 -4.642 1.104 1.00 98.69 94 ILE A CA 1
ATOM 787 C C . ILE A 1 94 ? 1.495 -5.097 0.565 1.00 98.69 94 ILE A C 1
ATOM 789 O O . ILE A 1 94 ? 1.974 -6.166 0.921 1.00 98.69 94 ILE A O 1
ATOM 793 N N . LEU A 1 95 ? 2.101 -4.289 -0.293 1.00 98.44 95 LEU A N 1
ATOM 794 C CA . LEU A 1 95 ? 3.448 -4.494 -0.805 1.00 98.44 95 LEU A CA 1
ATOM 795 C C . LEU A 1 95 ? 4.376 -3.477 -0.165 1.00 98.44 95 LEU A C 1
ATOM 797 O O . LEU A 1 95 ? 4.073 -2.282 -0.182 1.00 98.44 95 LEU A O 1
ATOM 801 N N . LEU A 1 96 ? 5.503 -3.954 0.350 1.00 98.06 96 LEU A N 1
ATOM 802 C CA . LEU A 1 96 ? 6.637 -3.134 0.754 1.00 98.06 96 LEU A CA 1
ATOM 803 C C . LEU A 1 96 ? 7.751 -3.361 -0.266 1.00 98.06 96 LEU A C 1
ATOM 805 O O . LEU A 1 96 ? 8.397 -4.401 -0.241 1.00 98.06 96 LEU A O 1
ATOM 809 N N . CYS A 1 97 ? 7.935 -2.429 -1.193 1.00 95.25 97 CYS A N 1
ATOM 810 C CA . CYS A 1 97 ? 8.944 -2.527 -2.244 1.00 95.25 97 CYS A CA 1
ATOM 811 C C . CYS A 1 97 ? 10.185 -1.711 -1.886 1.00 95.25 97 CYS A C 1
ATOM 813 O O . CYS A 1 97 ? 10.053 -0.618 -1.327 1.00 95.25 97 CYS A O 1
ATOM 815 N N . GLU A 1 98 ? 11.368 -2.223 -2.232 1.00 91.81 98 GLU A N 1
ATOM 816 C CA . GLU A 1 98 ? 12.631 -1.488 -2.101 1.00 91.81 98 GLU A CA 1
ATOM 817 C C . GLU A 1 98 ? 12.505 -0.077 -2.708 1.00 91.81 98 GLU A C 1
ATOM 819 O O . GLU A 1 98 ? 11.987 0.094 -3.814 1.00 91.81 98 GLU A O 1
ATOM 824 N N . ASP A 1 99 ? 12.963 0.939 -1.972 1.00 83.38 99 ASP A N 1
ATOM 825 C CA . ASP A 1 99 ? 13.108 2.301 -2.494 1.00 83.38 99 ASP A CA 1
ATOM 826 C C . ASP A 1 99 ? 14.448 2.374 -3.225 1.00 83.38 99 ASP A C 1
ATOM 828 O O . ASP A 1 99 ? 15.515 2.472 -2.612 1.00 83.38 99 ASP A O 1
ATOM 832 N N . GLU A 1 100 ? 14.412 2.222 -4.547 1.00 70.50 100 GLU A N 1
ATOM 833 C CA . GLU A 1 100 ? 15.617 2.373 -5.349 1.00 70.50 100 GLU A CA 1
ATOM 834 C C . GLU A 1 100 ? 15.965 3.851 -5.516 1.00 70.50 100 GLU A C 1
ATOM 836 O O . GLU A 1 100 ? 15.161 4.653 -5.994 1.00 70.50 100 GLU A O 1
ATOM 841 N N . GLU A 1 101 ? 17.217 4.208 -5.217 1.00 62.59 101 GLU A N 1
ATOM 842 C CA . GLU A 1 101 ? 17.729 5.524 -5.587 1.00 62.59 101 GLU A CA 1
ATOM 843 C C . GLU A 1 101 ? 17.551 5.765 -7.094 1.00 62.59 101 GLU A C 1
ATOM 845 O O . GLU A 1 101 ? 17.919 4.942 -7.943 1.00 62.59 101 GLU A O 1
ATOM 850 N N . PHE A 1 102 ? 16.993 6.931 -7.424 1.00 50.84 102 PHE A N 1
ATOM 851 C CA . PHE A 1 102 ? 16.804 7.377 -8.798 1.00 50.84 102 PHE A CA 1
ATOM 852 C C . PHE A 1 102 ? 18.127 7.250 -9.573 1.00 50.84 102 PHE A C 1
ATOM 854 O O . PHE A 1 102 ? 19.133 7.810 -9.139 1.00 50.84 102 PHE A O 1
ATOM 861 N N . SER A 1 103 ? 18.118 6.556 -10.722 1.00 50.50 103 SER A N 1
ATOM 862 C CA . SER A 1 103 ? 19.274 6.162 -11.566 1.00 50.50 103 SER A CA 1
ATOM 863 C C . SER A 1 103 ? 19.955 4.815 -11.274 1.00 50.50 103 SER A C 1
ATOM 865 O O . SER A 1 103 ? 20.937 4.471 -11.949 1.00 50.50 103 SER A O 1
ATOM 867 N N . ASN A 1 104 ? 19.426 4.002 -10.355 1.00 61.62 104 ASN A N 1
ATOM 868 C CA . ASN A 1 104 ? 19.929 2.645 -10.171 1.00 61.62 104 ASN A CA 1
ATOM 869 C C . ASN A 1 104 ? 19.785 1.799 -11.448 1.00 61.62 104 ASN A C 1
ATOM 871 O O . ASN A 1 104 ? 18.788 1.807 -12.167 1.00 61.62 104 ASN A O 1
ATOM 875 N N . ARG A 1 105 ? 20.852 1.057 -11.771 1.00 61.56 105 ARG A N 1
ATOM 876 C CA . ARG A 1 105 ? 20.902 0.176 -12.953 1.00 61.56 105 ARG A CA 1
ATOM 877 C C . ARG A 1 105 ? 20.148 -1.135 -12.753 1.00 61.56 105 ARG A C 1
ATOM 879 O O . ARG A 1 105 ? 20.107 -1.927 -13.700 1.00 61.56 105 ARG A O 1
ATOM 886 N N . LYS A 1 106 ? 19.607 -1.372 -11.555 1.00 70.25 106 LYS A N 1
ATOM 887 C CA . LYS A 1 106 ? 18.804 -2.551 -11.263 1.00 70.25 106 LYS A CA 1
ATOM 888 C C . LYS A 1 106 ? 17.613 -2.589 -12.226 1.00 70.25 106 LYS A C 1
ATOM 890 O O . LYS A 1 106 ? 17.111 -1.571 -12.703 1.00 70.25 106 LYS A O 1
ATOM 895 N N . LYS A 1 107 ? 17.299 -3.802 -12.657 1.00 78.25 107 LYS A N 1
ATOM 896 C CA . LYS A 1 107 ? 16.181 -4.093 -13.559 1.00 78.25 107 LYS A CA 1
ATOM 897 C C . LYS A 1 107 ? 14.983 -4.647 -12.804 1.00 78.25 107 LYS A C 1
ATOM 899 O O . LYS A 1 107 ? 13.883 -4.644 -13.345 1.00 78.25 107 LYS A O 1
ATOM 904 N N . ASP A 1 108 ? 15.228 -5.112 -11.588 1.00 87.31 108 ASP A N 1
ATOM 905 C CA . ASP A 1 108 ? 14.307 -5.916 -10.818 1.00 87.31 108 ASP A CA 1
ATOM 906 C C . ASP A 1 108 ? 14.028 -5.177 -9.516 1.00 87.31 108 ASP A C 1
ATOM 908 O O . ASP A 1 108 ? 14.963 -4.684 -8.888 1.00 87.31 108 ASP A O 1
ATOM 912 N N . MET A 1 109 ? 12.757 -5.114 -9.128 1.00 90.19 109 MET A N 1
ATOM 913 C CA . MET A 1 109 ? 12.318 -4.510 -7.872 1.00 90.19 109 MET A CA 1
ATOM 914 C C . MET A 1 109 ? 11.856 -5.622 -6.929 1.00 90.19 109 MET A C 1
ATOM 916 O O . MET A 1 109 ? 10.918 -6.357 -7.252 1.00 90.19 109 MET A O 1
ATOM 920 N N . THR A 1 110 ? 12.510 -5.755 -5.776 1.00 92.81 110 THR A N 1
ATOM 921 C CA . THR A 1 110 ? 12.092 -6.689 -4.722 1.00 92.81 110 THR A CA 1
ATOM 922 C C . THR A 1 110 ? 10.987 -6.057 -3.889 1.00 92.81 110 THR A C 1
ATOM 924 O O . THR A 1 110 ? 11.078 -4.888 -3.501 1.00 92.81 110 THR A O 1
ATOM 927 N N . CYS A 1 111 ? 9.943 -6.830 -3.601 1.00 96.06 111 CYS A N 1
ATOM 928 C CA . CYS A 1 111 ? 8.872 -6.427 -2.706 1.00 96.06 111 CYS A CA 1
ATOM 929 C C . CYS A 1 111 ? 8.526 -7.546 -1.727 1.00 96.06 111 CYS A C 1
ATOM 931 O O . CYS A 1 111 ? 8.503 -8.718 -2.082 1.00 96.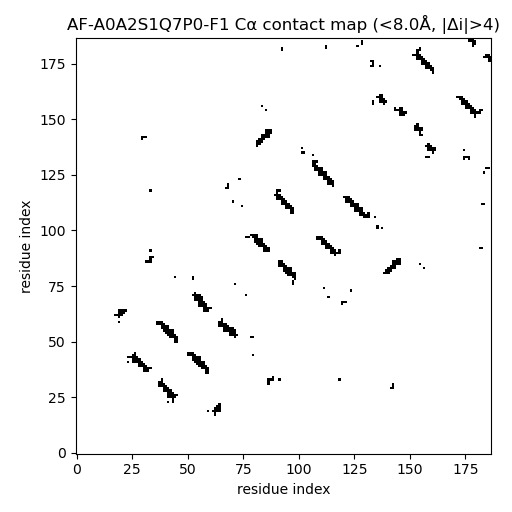06 111 CYS A O 1
ATOM 933 N N . HIS A 1 112 ? 8.142 -7.172 -0.515 1.00 98.06 112 HIS A N 1
ATOM 934 C CA . HIS A 1 112 ? 7.510 -8.069 0.444 1.00 98.06 112 HIS A CA 1
ATOM 935 C C . HIS A 1 112 ? 5.994 -7.927 0.335 1.00 98.06 112 HIS A C 1
ATOM 937 O O . HIS A 1 112 ? 5.446 -6.840 0.540 1.00 98.06 112 HIS A O 1
ATOM 943 N N . ARG A 1 113 ? 5.318 -9.015 -0.037 1.00 98.38 113 ARG A N 1
ATOM 944 C CA . ARG A 1 113 ? 3.866 -9.096 -0.203 1.00 98.38 113 ARG A CA 1
ATOM 945 C C . ARG A 1 113 ? 3.225 -9.623 1.068 1.00 98.38 113 ARG A C 1
ATOM 947 O O . ARG A 1 113 ? 3.477 -10.749 1.476 1.00 98.38 113 ARG A O 1
ATOM 954 N N . PHE A 1 114 ? 2.325 -8.833 1.634 1.00 98.56 114 PHE A N 1
ATOM 955 C CA . PHE A 1 114 ? 1.505 -9.179 2.785 1.00 98.56 114 PHE A CA 1
ATOM 956 C C . PHE A 1 114 ? 0.057 -9.336 2.347 1.00 98.56 114 PHE A C 1
ATOM 958 O O . PHE A 1 114 ? -0.452 -8.492 1.610 1.00 98.56 114 PHE A O 1
ATOM 965 N N . TYR A 1 115 ? -0.632 -10.366 2.831 1.00 97.69 115 TYR A N 1
ATOM 966 C CA . TYR A 1 115 ? -2.061 -10.541 2.592 1.00 97.69 115 TYR A CA 1
ATOM 967 C C . TYR A 1 115 ? -2.818 -10.882 3.875 1.00 97.69 115 TYR A C 1
ATOM 969 O O . TYR A 1 115 ? -2.318 -11.602 4.740 1.00 97.69 115 TYR A O 1
ATOM 977 N N . SER A 1 116 ? -4.044 -10.372 3.992 1.00 98.25 116 SER A N 1
ATOM 978 C CA . SER A 1 116 ? -4.918 -10.599 5.144 1.00 98.25 116 SER A CA 1
ATOM 979 C C . SER A 1 116 ? -6.386 -10.673 4.741 1.00 98.25 116 SER A C 1
ATOM 981 O O . SER A 1 116 ? -6.854 -9.873 3.936 1.00 98.25 116 SER A O 1
ATOM 983 N N . ASN A 1 117 ? -7.129 -11.587 5.369 1.00 97.75 117 ASN A N 1
ATOM 984 C CA . ASN A 1 117 ? -8.579 -11.745 5.191 1.00 97.75 117 ASN A CA 1
ATOM 985 C C . ASN A 1 117 ? -9.396 -11.163 6.361 1.00 97.75 117 ASN A C 1
ATOM 987 O O . ASN A 1 117 ? -10.627 -11.267 6.390 1.00 97.75 117 ASN A O 1
ATOM 991 N N . ASP A 1 118 ? -8.738 -10.593 7.370 1.00 96.50 118 ASP A N 1
ATOM 992 C CA . ASP A 1 118 ? -9.383 -10.055 8.574 1.00 96.50 118 ASP A CA 1
ATOM 993 C C . ASP A 1 118 ? -8.833 -8.687 9.021 1.00 96.50 118 ASP A C 1
ATOM 995 O O . ASP A 1 118 ? -9.429 -8.029 9.880 1.00 96.50 118 ASP A O 1
ATOM 999 N N . GLY A 1 119 ? -7.744 -8.231 8.398 1.00 94.50 119 GLY A N 1
ATOM 1000 C CA . GLY A 1 119 ? -7.051 -6.989 8.713 1.00 94.50 119 GLY A CA 1
ATOM 1001 C C . GLY A 1 119 ? -6.274 -7.026 10.026 1.00 94.50 119 GLY A C 1
ATOM 1002 O O . GLY A 1 119 ? -5.951 -5.958 10.538 1.00 94.50 119 GLY A O 1
ATOM 1003 N N . LYS A 1 120 ? -6.021 -8.208 10.601 1.00 94.88 120 LYS A N 1
ATOM 1004 C CA . LYS A 1 120 ? -5.234 -8.407 11.828 1.00 94.88 120 LYS A CA 1
ATOM 1005 C C . LYS A 1 120 ? -4.038 -9.317 11.577 1.00 94.88 120 LYS A C 1
ATOM 1007 O O . LYS A 1 120 ? -2.904 -8.905 11.809 1.00 94.88 120 LYS A O 1
ATOM 1012 N N . GLU A 1 121 ? -4.306 -10.523 11.092 1.00 96.56 121 GLU A N 1
ATOM 1013 C CA . GLU A 1 121 ? -3.281 -11.517 10.797 1.00 96.56 121 GLU A CA 1
ATOM 1014 C C . GLU A 1 121 ? -2.842 -11.350 9.345 1.00 96.56 121 GLU A C 1
ATOM 1016 O O . GLU A 1 121 ? -3.679 -11.320 8.436 1.00 96.56 121 GLU A O 1
ATOM 1021 N N . TYR A 1 122 ? -1.535 -11.212 9.135 1.00 98.00 122 TYR A N 1
ATOM 1022 C CA . TYR A 1 122 ? -0.938 -11.029 7.818 1.00 98.00 122 TYR A CA 1
ATOM 1023 C C . TYR A 1 122 ? 0.027 -12.170 7.540 1.00 98.00 122 TYR A C 1
ATOM 1025 O O . TYR A 1 122 ? 1.010 -12.352 8.251 1.00 98.00 122 TYR A O 1
ATOM 1033 N N . ASN A 1 123 ? -0.249 -12.908 6.473 1.00 97.81 123 ASN A N 1
ATOM 1034 C CA . ASN A 1 123 ? 0.721 -13.824 5.896 1.00 97.81 123 ASN A CA 1
ATOM 1035 C C . ASN A 1 123 ? 1.618 -13.034 4.942 1.00 97.81 123 ASN A C 1
ATOM 1037 O O . ASN A 1 123 ? 1.149 -12.082 4.312 1.00 97.81 123 ASN A O 1
ATOM 1041 N N . ASN A 1 124 ? 2.884 -13.430 4.828 1.00 97.44 124 ASN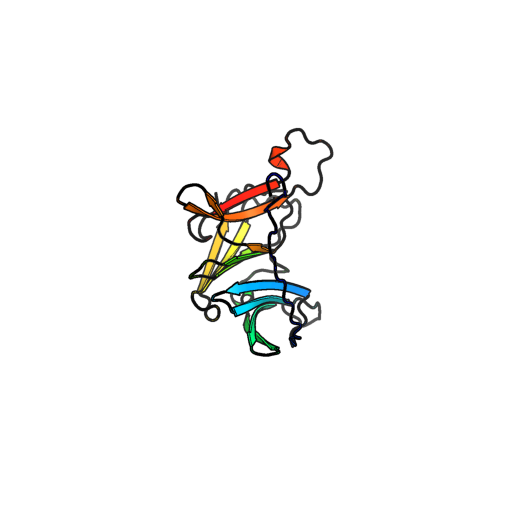 A N 1
ATOM 1042 C CA . ASN A 1 124 ? 3.867 -12.722 4.018 1.00 97.44 124 ASN A CA 1
ATOM 1043 C C . ASN A 1 124 ? 4.647 -13.656 3.081 1.00 97.44 124 ASN A C 1
ATOM 1045 O O . ASN A 1 124 ? 4.740 -14.863 3.315 1.00 97.44 124 ASN A O 1
ATOM 1049 N N . SER A 1 125 ? 5.160 -13.081 1.998 1.00 97.25 125 SER A N 1
ATOM 1050 C CA . SER A 1 125 ? 6.085 -13.713 1.060 1.00 97.25 125 SER A CA 1
ATOM 1051 C C . SER A 1 125 ? 6.885 -12.652 0.310 1.00 97.25 125 SER A C 1
ATOM 1053 O O . SER A 1 125 ? 6.338 -11.617 -0.072 1.00 97.25 125 SER A O 1
ATOM 1055 N N . GLU A 1 126 ? 8.153 -12.926 0.029 1.00 97.50 126 GLU A N 1
ATOM 1056 C CA . GLU A 1 126 ? 8.952 -12.100 -0.876 1.00 97.50 126 GLU A CA 1
ATOM 1057 C C . GLU A 1 126 ? 8.569 -12.374 -2.338 1.00 97.50 126 GLU A C 1
ATOM 1059 O O . GLU A 1 126 ? 8.364 -13.524 -2.736 1.00 97.50 126 GLU A O 1
ATOM 1064 N N . ILE A 1 127 ? 8.478 -11.313 -3.139 1.00 96.25 127 ILE A N 1
ATOM 1065 C CA . ILE A 1 127 ? 8.282 -11.365 -4.587 1.00 96.25 127 ILE A CA 1
ATOM 1066 C C . ILE A 1 127 ? 9.321 -10.482 -5.285 1.00 96.25 127 ILE A C 1
ATOM 1068 O O . ILE A 1 127 ? 9.764 -9.460 -4.759 1.00 96.25 127 ILE A O 1
ATOM 1072 N N . THR A 1 128 ? 9.672 -10.837 -6.517 1.00 93.56 128 THR A N 1
ATOM 1073 C CA . THR A 1 128 ? 10.566 -10.036 -7.360 1.00 93.56 128 THR A CA 1
ATOM 1074 C C . THR A 1 128 ? 9.856 -9.677 -8.652 1.00 93.56 128 THR A C 1
ATOM 1076 O O . THR A 1 128 ? 9.370 -10.552 -9.369 1.00 93.56 128 THR A O 1
ATOM 1079 N N . ILE A 1 129 ? 9.817 -8.386 -8.973 1.00 89.69 129 ILE A N 1
ATOM 1080 C CA . ILE A 1 129 ? 9.264 -7.891 -10.230 1.00 89.69 129 ILE A CA 1
ATOM 1081 C C . ILE A 1 129 ? 10.418 -7.683 -11.206 1.00 89.69 129 ILE A C 1
ATOM 1083 O O . ILE A 1 129 ? 11.093 -6.653 -11.167 1.00 89.69 129 ILE A O 1
ATOM 1087 N N . SER A 1 130 ? 10.667 -8.688 -12.047 1.00 81.81 130 SER A N 1
ATOM 1088 C CA . SER A 1 130 ? 11.756 -8.673 -13.028 1.00 81.81 130 SER A CA 1
ATOM 1089 C C . SER A 1 130 ? 11.468 -7.777 -14.232 1.00 81.81 130 SER A C 1
ATOM 1091 O O . SER A 1 130 ? 10.323 -7.674 -14.668 1.00 81.81 130 SER A O 1
ATOM 1093 N N . ASP A 1 131 ? 12.522 -7.169 -14.791 1.00 77.19 131 ASP A N 1
ATOM 1094 C CA . ASP A 1 131 ? 12.446 -6.245 -15.940 1.00 77.19 131 ASP A CA 1
ATOM 1095 C C . ASP A 1 131 ? 11.315 -5.199 -15.777 1.00 77.19 131 ASP A C 1
ATOM 1097 O O . ASP A 1 131 ? 10.506 -4.942 -16.675 1.00 77.19 131 ASP A O 1
ATOM 1101 N N . TYR A 1 132 ? 11.268 -4.587 -14.593 1.00 78.56 132 TYR A N 1
ATOM 1102 C CA . TYR A 1 132 ? 10.237 -3.654 -14.162 1.00 78.56 132 TYR A CA 1
ATOM 1103 C C . TYR A 1 132 ? 10.072 -2.476 -15.140 1.00 78.56 132 TYR A C 1
ATOM 1105 O O . TYR A 1 132 ? 10.958 -1.632 -15.304 1.00 78.56 132 TYR A O 1
ATOM 1113 N N . ILE A 1 133 ? 8.897 -2.387 -15.778 1.00 84.94 133 ILE A N 1
ATOM 1114 C CA . ILE A 1 133 ? 8.630 -1.401 -16.839 1.00 84.94 133 ILE A CA 1
ATOM 1115 C C . ILE A 1 133 ? 8.615 0.053 -16.354 1.00 84.94 133 ILE A C 1
ATOM 1117 O O . ILE A 1 133 ? 8.736 0.958 -17.177 1.00 84.94 133 ILE A O 1
ATOM 1121 N N . LEU A 1 134 ? 8.474 0.304 -15.045 1.00 88.12 134 LEU A N 1
ATOM 1122 C CA . LEU A 1 134 ? 8.502 1.667 -14.494 1.00 88.12 134 LEU A CA 1
ATOM 1123 C C . LEU A 1 134 ? 9.910 2.086 -14.059 1.00 88.12 134 LEU A C 1
ATOM 1125 O O . LEU A 1 134 ? 10.065 3.013 -13.266 1.00 88.12 134 LEU A O 1
ATOM 1129 N N . LYS A 1 135 ? 10.946 1.441 -14.606 1.00 83.12 135 LYS A N 1
ATOM 1130 C CA . LYS A 1 135 ? 12.315 1.938 -14.510 1.00 83.12 135 LYS A CA 1
ATOM 1131 C C . LYS A 1 135 ? 12.366 3.417 -14.926 1.00 83.12 135 LYS A C 1
ATOM 1133 O O . LYS A 1 135 ? 11.732 3.826 -15.899 1.00 83.12 135 LYS A O 1
ATOM 1138 N N . ASP A 1 136 ? 13.101 4.217 -14.157 1.00 85.00 136 ASP A N 1
ATOM 1139 C CA . ASP A 1 136 ? 13.229 5.675 -14.315 1.00 85.00 136 ASP A CA 1
ATOM 1140 C C . ASP A 1 136 ? 11.925 6.480 -14.094 1.00 85.00 136 ASP A C 1
ATOM 1142 O O . ASP A 1 136 ? 11.867 7.680 -14.390 1.00 85.00 136 ASP A O 1
ATOM 1146 N N . LYS A 1 137 ? 10.869 5.858 -13.554 1.00 89.12 137 LYS A N 1
ATOM 1147 C CA . LYS A 1 137 ? 9.664 6.553 -13.086 1.00 89.12 137 LYS A CA 1
ATOM 1148 C C . LYS A 1 137 ? 9.753 6.796 -11.580 1.00 89.12 137 LYS A C 1
ATOM 1150 O O . LYS A 1 137 ? 10.241 5.962 -10.829 1.00 89.12 137 LYS A O 1
ATOM 1155 N N . LEU A 1 138 ? 9.246 7.941 -11.133 1.00 91.19 138 LEU A N 1
ATOM 1156 C CA . LEU A 1 138 ? 9.012 8.196 -9.719 1.00 91.19 138 LEU A CA 1
ATOM 1157 C C . LEU A 1 138 ? 7.794 7.414 -9.253 1.00 91.19 138 LEU A C 1
ATOM 1159 O O . LEU A 1 138 ? 6.712 7.528 -9.840 1.00 91.19 138 LEU A O 1
ATOM 1163 N N . LEU A 1 139 ? 7.976 6.688 -8.160 1.00 93.06 139 LEU A N 1
ATOM 1164 C CA . LEU A 1 139 ? 6.917 5.991 -7.455 1.00 93.06 139 LEU A CA 1
ATOM 1165 C C . LEU A 1 139 ? 6.565 6.745 -6.178 1.00 93.06 139 LEU A C 1
ATOM 1167 O O . LEU A 1 139 ? 7.331 7.538 -5.631 1.00 93.06 139 LEU A O 1
ATOM 1171 N N . SER A 1 140 ? 5.346 6.538 -5.711 1.00 94.88 140 SER A N 1
ATOM 1172 C CA . SER A 1 140 ? 4.869 7.083 -4.449 1.00 94.88 140 SER A CA 1
ATOM 1173 C C . SER A 1 140 ? 3.955 6.063 -3.812 1.00 94.88 140 SER A C 1
ATOM 1175 O O . SER A 1 140 ? 3.289 5.304 -4.505 1.00 94.88 140 SER A O 1
ATOM 1177 N N . SER A 1 141 ? 3.943 6.031 -2.488 1.00 97.69 141 SER A N 1
ATOM 1178 C CA . SER A 1 141 ? 3.121 5.086 -1.739 1.00 97.69 141 SER A CA 1
ATOM 1179 C C . SER A 1 141 ? 1.662 5.525 -1.717 1.00 97.69 141 SER A C 1
ATOM 1181 O O . SER A 1 141 ? 1.383 6.720 -1.594 1.00 97.69 141 SER A O 1
ATOM 1183 N N . TYR A 1 142 ? 0.739 4.574 -1.836 1.00 98.25 142 TYR A N 1
ATOM 1184 C CA . TYR A 1 142 ? -0.698 4.841 -1.830 1.00 98.25 142 TYR A CA 1
ATOM 1185 C C . TYR A 1 142 ? -1.517 3.595 -1.491 1.00 98.25 142 TYR A C 1
ATOM 1187 O O . TYR A 1 142 ? -1.034 2.463 -1.512 1.00 98.25 142 TYR A O 1
ATOM 1195 N N . VAL A 1 143 ? -2.800 3.839 -1.229 1.00 98.50 143 VAL A N 1
ATOM 1196 C CA . VAL A 1 143 ? -3.855 2.826 -1.172 1.00 98.50 143 VAL A CA 1
ATOM 1197 C C . VAL A 1 143 ? -4.667 2.916 -2.464 1.00 98.50 143 VAL A C 1
ATOM 1199 O O . VAL A 1 143 ? -5.015 4.017 -2.894 1.00 98.50 143 VAL A O 1
ATOM 1202 N N . SER A 1 144 ? -4.999 1.779 -3.067 1.00 98.31 144 SER A N 1
ATOM 1203 C CA . SER A 1 144 ? -5.831 1.688 -4.264 1.00 98.31 144 SER A CA 1
ATOM 1204 C C . SER A 1 144 ? -6.877 0.576 -4.153 1.00 98.31 144 SER A C 1
ATOM 1206 O O . SER A 1 144 ? -6.825 -0.289 -3.279 1.00 98.31 144 SER A O 1
ATOM 1208 N N . LEU A 1 145 ? -7.843 0.613 -5.063 1.00 97.75 145 LEU A N 1
ATOM 1209 C CA . LEU A 1 145 ? -8.820 -0.449 -5.284 1.00 97.75 145 LEU A CA 1
ATOM 1210 C C . LEU A 1 145 ? -8.452 -1.218 -6.563 1.00 97.75 145 LEU A C 1
ATOM 1212 O O . LEU A 1 145 ? -7.799 -0.644 -7.443 1.00 97.75 145 LEU A O 1
ATOM 1216 N N . PRO A 1 146 ? -8.883 -2.483 -6.707 1.00 97.38 146 PRO A N 1
ATOM 1217 C CA . PRO A 1 146 ? -8.770 -3.186 -7.977 1.00 97.38 146 PRO A CA 1
ATOM 1218 C C . PRO A 1 146 ? -9.496 -2.431 -9.098 1.00 97.38 146 PRO A C 1
ATOM 1220 O O . PRO A 1 146 ? -10.646 -2.010 -8.956 1.00 97.38 146 PRO A O 1
ATOM 1223 N N . LEU A 1 147 ? -8.829 -2.286 -10.243 1.00 97.56 147 LEU A N 1
ATOM 1224 C CA . LEU A 1 147 ? -9.427 -1.770 -11.466 1.00 97.56 147 LEU A CA 1
ATOM 1225 C C . LEU A 1 147 ? -9.933 -2.934 -12.314 1.00 97.56 147 LEU A C 1
ATOM 1227 O O . LEU A 1 147 ? -9.157 -3.782 -12.752 1.00 97.56 147 LEU A O 1
ATOM 1231 N N . LYS A 1 148 ? -11.233 -2.946 -12.607 1.00 97.31 148 LYS A N 1
ATOM 1232 C CA . LYS A 1 148 ? -11.809 -3.918 -13.534 1.00 97.31 148 LYS A CA 1
ATOM 1233 C C . LYS A 1 148 ? -11.559 -3.504 -14.985 1.00 97.31 148 LYS A C 1
ATOM 1235 O O . LYS A 1 148 ? -12.075 -2.481 -15.435 1.00 97.31 148 LYS A O 1
ATOM 1240 N N . ILE A 1 149 ? -10.818 -4.328 -15.721 1.00 96.00 149 ILE A N 1
ATOM 1241 C CA . ILE A 1 149 ? -10.630 -4.217 -17.172 1.00 96.00 149 ILE A CA 1
ATOM 1242 C C . ILE A 1 149 ? -11.149 -5.516 -17.785 1.00 96.00 149 ILE A C 1
ATOM 1244 O O . ILE A 1 149 ? -10.687 -6.608 -17.455 1.00 96.00 149 ILE A O 1
ATOM 1248 N N . GLU A 1 150 ? -12.154 -5.398 -18.651 1.00 95.69 150 GLU A N 1
ATOM 1249 C CA . GLU A 1 150 ? -12.903 -6.544 -19.175 1.00 95.69 150 GLU A CA 1
ATOM 1250 C C . GLU A 1 150 ? -13.479 -7.420 -18.039 1.00 95.69 150 GLU A C 1
ATOM 1252 O O . GLU A 1 150 ? -14.295 -6.959 -17.235 1.00 95.69 150 GLU A O 1
ATOM 1257 N N . ASN A 1 151 ? -13.066 -8.688 -17.974 1.00 95.38 151 ASN A N 1
ATOM 1258 C CA . ASN A 1 151 ? -13.532 -9.681 -17.006 1.00 95.38 151 ASN A CA 1
ATOM 1259 C C . ASN A 1 151 ? -12.507 -9.967 -15.900 1.00 95.38 151 ASN A C 1
ATOM 1261 O O . ASN A 1 151 ? -12.666 -10.949 -15.177 1.00 95.38 151 ASN A O 1
ATOM 1265 N N . ARG A 1 152 ? -11.455 -9.152 -15.781 1.00 96.38 152 ARG A N 1
ATOM 1266 C CA . ARG A 1 152 ? -10.408 -9.306 -14.766 1.00 96.38 152 ARG A CA 1
ATOM 1267 C C . ARG A 1 152 ? -10.263 -8.035 -13.946 1.00 96.38 152 ARG A C 1
ATOM 1269 O O . ARG A 1 152 ? -10.532 -6.932 -14.420 1.00 96.38 152 ARG A O 1
ATOM 1276 N N . GLU A 1 153 ? -9.844 -8.218 -12.708 1.00 97.06 153 GLU A N 1
ATOM 1277 C CA . GLU A 1 153 ? -9.520 -7.143 -11.782 1.00 97.06 153 GLU A CA 1
ATOM 1278 C C . GLU A 1 153 ? -8.010 -7.052 -11.641 1.00 97.06 153 GLU A C 1
ATOM 1280 O O . GLU A 1 153 ? -7.324 -8.073 -11.606 1.00 97.06 153 GLU A O 1
ATOM 1285 N N . TYR A 1 154 ? -7.508 -5.821 -11.621 1.00 97.81 154 TYR A N 1
ATOM 1286 C CA . TYR A 1 154 ? -6.086 -5.537 -11.639 1.00 97.81 154 TYR A CA 1
ATOM 1287 C C . TYR A 1 154 ? -5.705 -4.602 -10.502 1.00 97.81 154 TYR A C 1
ATOM 1289 O O . TYR A 1 154 ? -6.286 -3.527 -10.343 1.00 97.81 154 TYR A O 1
ATOM 1297 N N . PHE A 1 155 ? -4.675 -4.972 -9.758 1.00 98.06 155 PHE A N 1
ATOM 1298 C CA . PHE A 1 155 ? -3.921 -4.025 -8.952 1.00 98.06 155 PHE A CA 1
ATOM 1299 C C . PHE A 1 155 ? -2.939 -3.295 -9.845 1.00 98.06 155 PHE A C 1
ATOM 1301 O O . PHE A 1 155 ? -2.374 -3.890 -10.756 1.00 98.06 155 PHE A O 1
ATOM 1308 N N . LEU A 1 156 ? -2.757 -2.003 -9.600 1.00 97.81 156 LEU A N 1
ATOM 1309 C CA . LEU A 1 156 ? -1.885 -1.162 -10.407 1.00 97.81 156 LEU A CA 1
ATOM 1310 C C . LEU A 1 156 ? -0.748 -0.640 -9.545 1.00 97.81 156 LEU A C 1
ATOM 1312 O O . LEU A 1 156 ? -1.019 -0.109 -8.469 1.00 97.81 156 LEU A O 1
ATOM 1316 N N . ILE A 1 157 ? 0.485 -0.755 -10.040 1.00 97.00 157 ILE A N 1
ATOM 1317 C CA . ILE A 1 157 ? 1.606 0.079 -9.606 1.00 97.00 157 ILE A CA 1
ATOM 1318 C C . ILE A 1 157 ? 1.834 1.106 -10.703 1.00 97.00 157 ILE A C 1
ATOM 1320 O O . ILE A 1 157 ? 2.120 0.724 -11.832 1.00 97.00 157 ILE A O 1
ATOM 1324 N N . CYS A 1 158 ? 1.679 2.392 -10.399 1.00 96.06 158 CYS A N 1
ATOM 1325 C CA . CYS A 1 158 ? 1.872 3.476 -11.359 1.00 96.06 158 CYS A CA 1
ATOM 1326 C C . CYS A 1 158 ? 3.038 4.379 -10.962 1.00 96.06 158 CYS A C 1
ATOM 1328 O O . CYS A 1 158 ? 3.213 4.698 -9.785 1.00 96.06 158 CYS A O 1
ATOM 1330 N N . GLY A 1 159 ? 3.785 4.833 -11.965 1.00 93.56 159 GLY A N 1
ATOM 1331 C CA . GLY A 1 159 ? 4.870 5.791 -11.823 1.00 93.56 159 GLY A CA 1
ATOM 1332 C C . GLY A 1 159 ? 4.773 6.926 -12.836 1.00 93.56 159 GLY A C 1
ATOM 1333 O O . GLY A 1 159 ? 4.153 6.795 -13.894 1.00 93.56 159 GLY A O 1
ATOM 1334 N N . VAL A 1 160 ? 5.406 8.050 -12.506 1.00 93.81 160 VAL A N 1
ATOM 1335 C CA . VAL A 1 160 ? 5.436 9.256 -13.343 1.00 93.81 160 VAL A CA 1
ATOM 1336 C C . VAL A 1 160 ? 6.870 9.629 -13.697 1.00 93.81 160 VAL A C 1
ATOM 1338 O O . VAL A 1 160 ? 7.768 9.525 -12.866 1.00 93.81 160 VAL A O 1
ATOM 1341 N N . SER A 1 161 ? 7.121 10.075 -14.924 1.00 91.19 161 SER A N 1
ATOM 1342 C CA . SER A 1 161 ? 8.430 10.631 -15.266 1.00 91.19 161 SER A CA 1
ATOM 1343 C C . SER A 1 161 ? 8.676 11.913 -14.455 1.00 91.19 161 SER A C 1
ATOM 1345 O O . SER A 1 161 ? 7.877 12.843 -14.562 1.00 91.19 161 SER A O 1
ATOM 1347 N N . PRO A 1 162 ? 9.771 12.012 -13.673 1.00 87.19 162 PRO A N 1
ATOM 1348 C CA . PRO A 1 162 ? 10.024 13.181 -12.823 1.00 87.19 162 PRO A CA 1
ATOM 1349 C C . PRO A 1 162 ? 10.159 14.468 -13.622 1.00 87.19 162 PRO A C 1
ATOM 1351 O O . PRO A 1 162 ? 9.723 15.534 -13.195 1.00 87.19 162 PRO A O 1
ATOM 1354 N N . TYR A 1 163 ? 10.834 14.369 -14.765 1.00 87.31 163 TYR A N 1
ATOM 1355 C CA . TYR A 1 163 ? 11.147 15.503 -15.605 1.00 87.31 163 TYR A CA 1
ATOM 1356 C C . TYR A 1 163 ? 11.539 15.035 -17.008 1.00 87.31 163 TYR A C 1
ATOM 1358 O O . TYR A 1 163 ? 12.318 14.093 -17.161 1.00 87.31 163 TYR A O 1
ATOM 1366 N N . LYS A 1 164 ? 11.033 15.722 -18.035 1.00 84.69 164 LYS A N 1
ATOM 1367 C CA . LYS A 1 164 ? 11.409 15.517 -19.438 1.00 84.69 164 LYS A CA 1
ATOM 1368 C C . LYS A 1 164 ? 11.760 16.862 -20.069 1.00 84.69 164 LYS A C 1
ATOM 1370 O O . LYS A 1 164 ? 10.934 17.768 -20.100 1.00 84.69 164 LYS A O 1
ATOM 1375 N N . PHE A 1 165 ? 12.976 16.989 -20.606 1.00 82.75 165 PHE A N 1
ATOM 1376 C CA . PHE A 1 16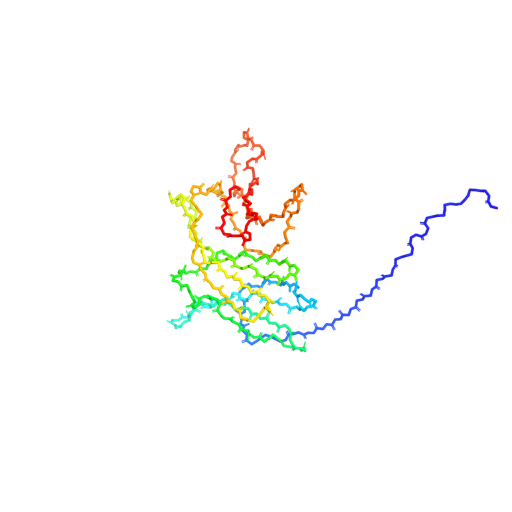5 ? 13.386 18.183 -21.364 1.00 82.75 165 PHE A CA 1
ATOM 1377 C C . PHE A 1 165 ? 12.652 18.297 -22.710 1.00 82.75 165 PHE A C 1
ATOM 1379 O O . PHE A 1 165 ? 12.381 19.397 -23.186 1.00 82.75 165 PHE A O 1
ATOM 1386 N N . LYS A 1 166 ? 12.357 17.152 -23.330 1.00 86.31 166 LYS A N 1
ATOM 1387 C CA . LYS A 1 166 ? 11.534 17.002 -24.530 1.00 86.31 166 LYS A CA 1
ATOM 1388 C C . LYS A 1 166 ? 10.661 15.777 -24.339 1.00 86.31 166 LYS A C 1
ATOM 1390 O O . LYS A 1 166 ? 11.126 14.782 -23.787 1.00 86.31 166 LYS A O 1
ATOM 1395 N N . ASP A 1 167 ? 9.422 15.867 -24.792 1.00 84.81 167 ASP A N 1
ATOM 1396 C CA . ASP A 1 167 ? 8.489 14.755 -24.740 1.00 84.81 167 ASP A CA 1
ATOM 1397 C C . ASP A 1 167 ? 8.147 14.295 -26.158 1.00 84.81 167 ASP A C 1
ATOM 1399 O O . ASP A 1 167 ? 7.245 14.817 -26.818 1.00 84.81 167 ASP A O 1
ATOM 1403 N N . ASP A 1 168 ? 8.927 13.326 -26.628 1.00 85.00 168 ASP A N 1
ATOM 1404 C CA . ASP A 1 168 ? 8.743 12.709 -27.938 1.00 85.00 168 ASP A CA 1
ATOM 1405 C C . ASP A 1 168 ? 7.579 11.691 -27.926 1.00 85.00 168 ASP A C 1
ATOM 1407 O O . ASP A 1 168 ? 7.083 11.305 -28.987 1.00 85.00 168 ASP A O 1
ATOM 1411 N N . ASN A 1 169 ? 7.104 11.269 -26.741 1.00 87.50 169 ASN A N 1
ATOM 1412 C CA . ASN A 1 169 ? 5.988 10.339 -26.575 1.00 87.50 169 ASN A CA 1
ATOM 1413 C C . ASN A 1 169 ? 5.219 10.563 -25.258 1.00 87.50 169 ASN A C 1
ATOM 1415 O O . ASN A 1 169 ? 5.510 9.941 -24.233 1.00 87.50 169 ASN A O 1
ATOM 1419 N N . LYS A 1 170 ? 4.118 11.313 -25.359 1.00 88.00 170 LYS A N 1
ATOM 1420 C CA . LYS A 1 170 ? 3.168 11.604 -24.267 1.00 88.00 170 LYS A CA 1
ATOM 1421 C C . LYS A 1 170 ? 2.621 10.381 -23.529 1.00 88.00 170 LYS A C 1
ATOM 1423 O O . LYS A 1 170 ? 2.125 10.501 -22.415 1.00 88.00 170 LYS A O 1
ATOM 1428 N N . LYS A 1 171 ? 2.648 9.192 -24.145 1.00 88.62 171 LYS A N 1
ATOM 1429 C CA . LYS A 1 171 ? 2.181 7.957 -23.492 1.00 88.62 171 LYS A CA 1
ATOM 1430 C C . LYS A 1 171 ? 3.153 7.430 -22.437 1.00 88.62 171 LYS A C 1
ATOM 1432 O O . LYS A 1 171 ? 2.780 6.533 -21.698 1.00 88.62 171 LYS A O 1
ATOM 1437 N N . ASP A 1 172 ? 4.374 7.954 -22.389 1.00 87.81 172 ASP A N 1
ATOM 1438 C CA . ASP A 1 172 ? 5.406 7.531 -21.442 1.00 87.81 172 ASP A CA 1
ATOM 1439 C C . ASP A 1 172 ? 5.535 8.490 -20.243 1.00 87.81 172 ASP A C 1
ATOM 1441 O O . ASP A 1 172 ? 6.472 8.389 -19.460 1.00 87.81 172 ASP A O 1
ATOM 1445 N N . ASP A 1 173 ? 4.654 9.483 -20.103 1.00 90.12 173 ASP A N 1
ATOM 1446 C CA . ASP A 1 173 ? 4.683 10.393 -18.947 1.00 90.12 173 ASP A CA 1
ATOM 1447 C C . ASP A 1 173 ? 4.212 9.700 -17.671 1.00 90.12 173 ASP A C 1
ATOM 1449 O O . ASP A 1 173 ? 4.805 9.872 -16.607 1.00 90.12 173 ASP A O 1
ATOM 1453 N N . ILE A 1 174 ? 3.160 8.893 -17.795 1.00 93.81 174 ILE A N 1
ATOM 1454 C CA . ILE A 1 174 ? 2.603 8.065 -16.732 1.00 93.81 174 ILE A CA 1
ATOM 1455 C C . ILE A 1 174 ? 2.532 6.650 -17.274 1.00 93.81 174 ILE A C 1
ATOM 1457 O O . ILE A 1 174 ? 1.953 6.416 -18.335 1.00 93.81 174 ILE A O 1
ATOM 1461 N N . LEU A 1 175 ? 3.101 5.715 -16.528 1.00 94.62 175 LEU A N 1
ATOM 1462 C CA . LEU A 1 175 ? 3.074 4.305 -16.868 1.00 94.62 175 LEU A CA 1
ATOM 1463 C C . LEU A 1 175 ? 2.601 3.520 -15.650 1.00 94.62 175 LEU A C 1
ATOM 1465 O O . LEU A 1 175 ? 2.933 3.863 -14.516 1.00 94.62 175 LEU A O 1
ATOM 1469 N N . CYS A 1 176 ? 1.809 2.482 -15.890 1.00 95.94 176 CYS A N 1
ATOM 1470 C CA . CYS A 1 176 ? 1.343 1.577 -14.853 1.00 95.94 176 CYS A CA 1
ATOM 1471 C C . CYS A 1 176 ? 1.663 0.146 -15.257 1.00 95.94 176 CYS A C 1
ATOM 1473 O O . CYS A 1 176 ? 1.481 -0.219 -16.417 1.00 95.94 176 CYS A O 1
ATOM 1475 N N . MET A 1 177 ? 2.085 -0.650 -14.287 1.00 95.06 177 MET A N 1
ATOM 1476 C CA . MET A 1 177 ? 2.066 -2.101 -14.376 1.00 95.06 177 MET A CA 1
ATOM 1477 C C . MET A 1 177 ? 0.879 -2.659 -13.620 1.00 95.06 177 MET A C 1
ATOM 1479 O O . MET A 1 177 ? 0.357 -2.007 -12.709 1.00 95.06 177 MET A O 1
ATOM 1483 N N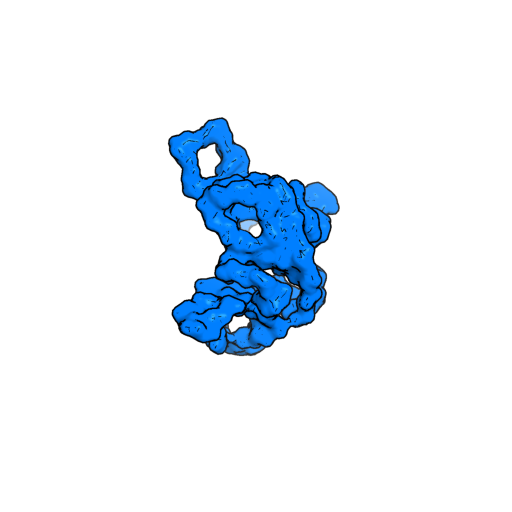 . ALA A 1 178 ? 0.468 -3.861 -14.001 1.00 96.56 178 ALA A N 1
ATOM 1484 C CA . ALA A 1 178 ? -0.741 -4.450 -13.481 1.00 96.56 178 ALA A CA 1
ATOM 1485 C C . ALA A 1 178 ? -0.508 -5.875 -12.982 1.00 96.56 178 ALA A C 1
ATOM 1487 O O . ALA A 1 178 ? 0.269 -6.638 -13.547 1.00 96.56 178 ALA A O 1
ATOM 1488 N N . SER A 1 179 ? -1.240 -6.244 -11.939 1.00 97.12 179 SER A N 1
ATOM 1489 C CA . SER A 1 179 ? -1.307 -7.609 -11.435 1.00 97.12 179 SER A CA 1
ATOM 1490 C C . SER A 1 179 ? -2.756 -8.062 -11.390 1.00 97.12 179 SER A C 1
ATOM 1492 O O . SER A 1 179 ? -3.589 -7.394 -10.782 1.00 97.12 179 SER A O 1
ATOM 1494 N N . HIS A 1 180 ? -3.061 -9.197 -12.019 1.00 96.75 180 HIS A N 1
ATOM 1495 C CA . HIS A 1 180 ? -4.397 -9.810 -11.986 1.00 96.75 180 HIS A CA 1
ATOM 1496 C C . HIS A 1 180 ? -4.485 -11.029 -11.062 1.00 96.75 180 HIS A C 1
ATOM 1498 O O . HIS A 1 180 ? -5.499 -11.726 -11.032 1.00 96.75 180 HIS A O 1
ATOM 1504 N N . ASP A 1 181 ? -3.393 -11.361 -10.386 1.00 96.12 181 ASP A N 1
ATOM 1505 C CA . ASP A 1 181 ? -3.251 -12.511 -9.497 1.00 96.12 181 ASP A CA 1
ATOM 1506 C C . ASP A 1 181 ? -2.930 -12.045 -8.078 1.00 96.12 181 ASP A C 1
ATOM 1508 O O . ASP A 1 181 ? -2.172 -12.673 -7.346 1.00 96.12 181 ASP A O 1
ATOM 1512 N N . LYS A 1 182 ? -3.570 -10.939 -7.683 1.00 95.50 182 LYS A N 1
ATOM 1513 C CA . LYS A 1 182 ? -3.537 -10.422 -6.315 1.00 95.50 182 LYS A CA 1
ATOM 1514 C C . LYS A 1 182 ? -2.139 -9.963 -5.889 1.00 95.50 182 LYS A C 1
ATOM 1516 O O . LYS A 1 182 ? -1.771 -10.066 -4.722 1.00 95.50 182 LYS A O 1
ATOM 1521 N N . GLY A 1 183 ? -1.359 -9.426 -6.818 1.00 95.19 183 GLY A N 1
ATOM 1522 C CA . GLY A 1 183 ? -0.038 -8.866 -6.559 1.00 95.19 183 GLY A CA 1
ATOM 1523 C C . GLY A 1 183 ? 1.095 -9.886 -6.516 1.00 95.19 183 GLY A C 1
ATOM 1524 O O . GLY A 1 183 ? 2.178 -9.504 -6.092 1.00 95.19 183 GLY A O 1
ATOM 1525 N N . GLU A 1 184 ? 0.864 -11.141 -6.912 1.00 96.00 184 GLU A N 1
ATOM 1526 C CA . GLU A 1 184 ? 1.912 -12.172 -6.990 1.00 96.00 184 GLU A CA 1
ATOM 1527 C C . GLU A 1 184 ? 2.829 -11.938 -8.200 1.00 96.00 184 GLU A C 1
ATOM 1529 O O . GLU A 1 184 ? 4.052 -11.964 -8.071 1.00 96.00 184 GLU A O 1
ATOM 1534 N N . THR A 1 185 ? 2.251 -11.646 -9.371 1.00 95.62 185 THR A N 1
ATOM 1535 C CA . THR A 1 185 ? 2.997 -11.317 -10.593 1.00 95.62 185 THR A CA 1
ATOM 1536 C C . THR A 1 185 ? 2.555 -9.985 -11.189 1.00 95.62 185 THR A C 1
ATOM 1538 O O . THR A 1 185 ? 1.409 -9.559 -11.035 1.00 95.62 185 THR A O 1
ATOM 1541 N N . TRP A 1 186 ? 3.486 -9.311 -11.869 1.00 95.06 186 TRP A N 1
ATOM 1542 C CA . TRP A 1 186 ? 3.310 -7.963 -12.408 1.00 95.06 186 TRP A CA 1
ATOM 1543 C C . TRP A 1 186 ? 3.804 -7.905 -13.854 1.00 95.06 186 TRP A C 1
ATOM 1545 O O . TRP A 1 186 ? 4.970 -8.206 -14.109 1.00 95.06 186 TRP A O 1
ATOM 1555 N N . GLY A 1 187 ? 2.928 -7.527 -14.791 1.00 85.94 187 GLY A N 1
ATOM 1556 C CA . GLY A 1 187 ? 3.220 -7.490 -16.231 1.00 85.94 187 GLY A CA 1
ATOM 1557 C C . GLY A 1 187 ? 2.357 -6.520 -17.024 1.00 85.94 187 GLY A C 1
ATOM 1558 O O . GLY A 1 187 ? 1.491 -5.840 -16.423 1.00 85.94 187 GLY A O 1
#

InterPro domains:
  IPR041396 Cysteine-rich protective antigen 6 bladed domain [PF18638] (17-187)

Mean predicted aligned error: 6.43 Å

Sequence (187 aa):
CRSINCDSRHVFIRTELSFIKNNVPCIRDMFFIYKRELYNICLDDLKGEEDETHIYVQKKVKDSWITLNDLFKETDLTGRPHIFAYVDVEEIIILLCEDEEFSNRKKDMTCHRFYSNDGKEYNNSEITISDYILKDKLLSSYVSLPLKIENREYFLICGVSPYKFKDDNKKDDILCMASHDKGETWG

Foldseek 3Di:
DPDDDPPPPDDDDDDDDAAADEPAPAPDWAWDAAPNWIWIFGWHDDDDPPDDTWTFIWTDDPRYTDTQDTVCVVDPADDQFAWEWEYDNFKIKIKGWHDDDQPDPDQKIKIKIWMDRPSRDTDIDIAIAGRDPCRQFDFHHHYDYFDDDPNFTWDKGKGANPDDPDPPDPVRRMDIWIDRPRPRYTD

Solvent-accessible surface area (backbone atoms only — not comparable to full-atom values): 11524 Å² total; per-residue (Å²): 137,84,91,74,92,88,76,83,78,85,80,86,87,85,88,86,89,84,71,68,49,66,94,65,79,51,78,42,80,45,70,48,71,56,92,90,39,52,33,35,41,30,36,30,65,62,91,52,101,82,52,68,68,40,35,31,38,26,35,63,55,94,53,28,53,42,78,59,42,59,61,43,80,82,50,90,79,76,82,76,51,39,38,46,32,37,47,55,93,66,39,40,36,40,33,44,24,69,63,72,62,91,82,60,87,70,50,56,49,49,27,41,41,32,39,20,73,77,81,54,64,68,51,75,46,82,41,73,38,67,72,42,84,56,69,84,34,47,72,75,62,48,70,48,62,61,47,75,56,93,94,44,50,26,44,72,55,59,24,33,51,84,75,70,101,68,78,94,53,79,77,67,45,56,48,69,42,36,10,71,64,85,67,70,53,69,97

Secondary structure (DSSP, 8-state):
--S-----------------B-SS--SEEEEEEETTEEEEEEEE----TTPPPEEEEEEEETTEEEEEEEGGGG----S--EEEEEE-SS-EEEEEE--PPTT-----EEEEEEEESSSS--EEEEEEETT-TTTT-B---EEE-PEEETTEEEEEEEEE-S--SS-S-GGGSEEEEEESSTTS---

Nearest PDB structures (foldseek):
  7pi2-assembly2_D  TM=9.951E-01  e=1.369E-28  Plasmodium falciparum 3D7
  8cdd-assembly1_B  TM=9.736E-01  e=2.083E-27  Plasmodium falciparum 3D7
  7pi3-assembly4_V  TM=9.869E-01  e=7.912E-27  Plasmodium falciparum 3D7
  7phw-assembly1_A  TM=9.801E-01  e=9.795E-27  Plasmodium falciparum 3D7
  7pi3-assembly3_O  TM=9.825E-01  e=6.391E-27  Plasmodium falciparum 3D7